Protein AF-A0A7S3BDM6-F1 (afdb_monomer)

InterPro domains:
  IPR027073 5'-3' exoribonuclease [PTHR12341] (16-221)
  IPR041412 Xrn1, helical domain [PF17846] (131-221)

Sequence (221 aa):
LLRRHRISEEREKNKRKRRDDEVAGKALERRHREMLQRVSETATVPKASRHVQAMQGHRGNSGASRDDEALLHLFNQIKAFSALPDSSPPQAMPTGLNGFQRAMCYQYCEELAVHNETRGSDPNRSIFLIKRDDANETAATKFKRSLSEILKQKNTFADQEDKIQLGAPGWKSRYYDVKFPGLDAEGRADVALKYAEGLCWVMSYYYDGCASWKWYFPYHY

Mean predicted aligned error: 20.12 Å

pLDDT: mean 75.86, std 13.76, range [45.53, 96.75]

Secondary structure (DSSP, 8-state):
-HHHHHHHHHHHHHHHHHHHHHHHHHHHHHHHHHHHHHHHHHHHS-HHHHHHHHHHHGGGTS---HHHHHHHHHHHHHHHHHTS-TTPPPEEPPTT--HHHHHHHHHHHHHTT-EEEEES-TTS-EEEEE--TTTTS-HHHHHHHHHHHHHHHHTT-TT---SS-TTSTTHHHHHHHHHSTT--HHHHHHHHHHHHHHHHHHHHHHHT--S-TT-------

Foldseek 3Di:
DVVVVVVVVVVVVVVVVVVVVVVVVVVVVVVVVVVVVVVVVVVPQQPLNVLLVVQVVVPPDDDRDPVSVLLNVLLVVLVVVLPDDLPDDKDKDDQPDDPVSVVSNVSSCVRSVWDWDWDDDPPRTIIITHRDPPSVVPVVVVCVVVVVVVVVVVVVVPDPPPQLPPPDPPSVVSCCCVQPPPQDPVNVVVLVVLVVVVVVQVVCCVPVNHPDPPDDRPGDD

Organism: NCBI:txid156174

Radius of gyration: 31.42 Å; Cα contacts (8 Å, |Δi|>4): 122; chains: 1; bounding box: 62×57×88 Å

Structure (mmCIF, N/CA/C/O backbone):
data_AF-A0A7S3BDM6-F1
#
_entry.id   AF-A0A7S3BDM6-F1
#
loop_
_atom_site.group_PDB
_atom_site.id
_atom_site.type_symbol
_atom_site.label_atom_id
_atom_site.label_alt_id
_atom_site.label_comp_id
_atom_site.label_asym_id
_atom_site.label_entity_id
_atom_site.label_seq_id
_atom_site.pdbx_PDB_ins_code
_atom_site.Cartn_x
_atom_site.Cartn_y
_atom_site.Cartn_z
_atom_site.occupancy
_atom_site.B_iso_or_equiv
_atom_site.auth_seq_id
_atom_site.auth_comp_id
_atom_site.auth_asym_id
_atom_site.auth_atom_id
_atom_site.pdbx_PDB_model_num
ATOM 1 N N . LEU A 1 1 ? -15.900 -36.454 43.593 1.00 60.12 1 LEU A N 1
ATOM 2 C CA . LEU A 1 1 ? -14.564 -36.715 42.997 1.00 60.12 1 LEU A CA 1
ATOM 3 C C . LEU A 1 1 ? -14.589 -36.664 41.463 1.00 60.12 1 LEU A C 1
ATOM 5 O O . LEU A 1 1 ? -13.864 -35.855 40.899 1.00 60.12 1 LEU A O 1
ATOM 9 N N . LEU A 1 2 ? -15.498 -37.385 40.794 1.00 63.47 2 LEU A N 1
ATOM 10 C CA . LEU A 1 2 ? -15.642 -37.415 39.321 1.00 63.47 2 LEU A CA 1
ATOM 11 C C . LEU A 1 2 ? -15.798 -36.036 38.639 1.00 63.47 2 LEU A C 1
ATOM 13 O O . LEU A 1 2 ? -15.194 -35.777 37.602 1.00 63.47 2 LE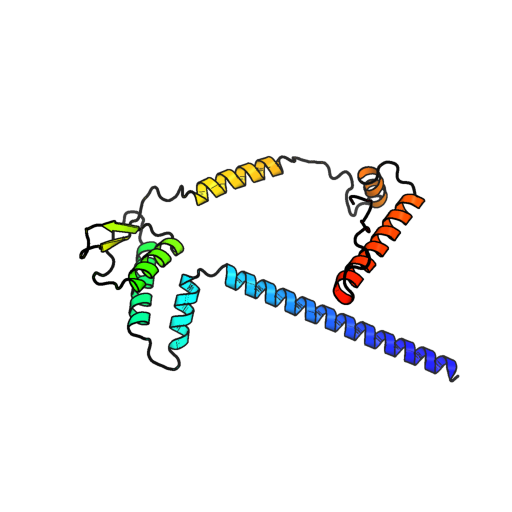U A O 1
ATOM 17 N N . ARG A 1 3 ? -16.551 -35.106 39.247 1.00 62.06 3 ARG A N 1
ATOM 18 C CA . ARG A 1 3 ? -16.787 -33.759 38.685 1.00 62.06 3 ARG A CA 1
ATOM 19 C C . ARG A 1 3 ? -15.528 -32.880 38.649 1.00 62.06 3 ARG A C 1
ATOM 21 O O . ARG A 1 3 ? -15.377 -32.079 37.739 1.00 62.06 3 ARG A O 1
ATOM 28 N N . ARG A 1 4 ? -14.612 -33.047 39.613 1.00 66.25 4 ARG A N 1
ATOM 29 C CA . ARG A 1 4 ? -13.331 -32.314 39.659 1.00 66.25 4 ARG A CA 1
ATOM 30 C C . ARG A 1 4 ? -12.329 -32.846 38.629 1.00 66.25 4 ARG A C 1
ATOM 32 O O . ARG A 1 4 ? -11.633 -32.044 38.021 1.00 66.25 4 ARG A O 1
ATOM 39 N N . HIS A 1 5 ? -12.313 -34.160 38.400 1.00 72.75 5 HIS A N 1
ATOM 40 C CA . HIS A 1 5 ? -11.459 -34.800 37.394 1.00 72.75 5 HIS A CA 1
ATOM 41 C C . HIS A 1 5 ? -11.840 -34.379 35.967 1.00 72.75 5 HIS A C 1
ATOM 43 O O . HIS A 1 5 ? -10.985 -34.001 35.174 1.00 72.75 5 HIS A 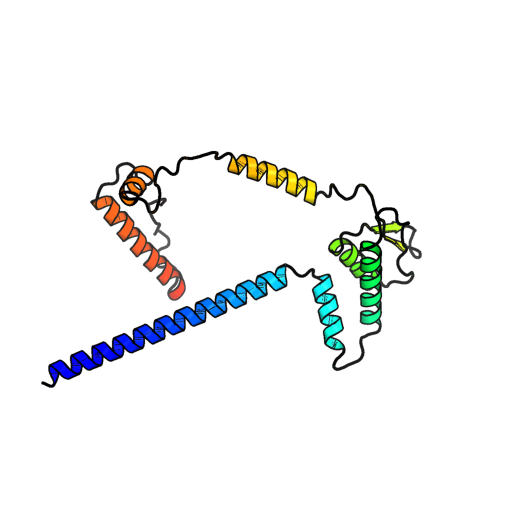O 1
ATOM 49 N N . ARG A 1 6 ? -13.145 -34.334 35.666 1.00 72.31 6 ARG A N 1
ATOM 50 C CA . ARG A 1 6 ? -13.644 -33.893 34.354 1.00 72.31 6 ARG A CA 1
ATOM 51 C C . ARG A 1 6 ? -13.238 -32.450 34.030 1.00 72.31 6 ARG A C 1
ATOM 53 O O . ARG A 1 6 ? -12.780 -32.177 32.929 1.00 72.31 6 ARG A O 1
ATOM 60 N N . ILE A 1 7 ? -13.317 -31.551 35.016 1.00 74.44 7 ILE A N 1
ATOM 61 C CA . ILE A 1 7 ? -12.910 -30.143 34.866 1.00 74.44 7 ILE A CA 1
ATOM 62 C C . ILE A 1 7 ? -11.389 -30.009 34.663 1.00 74.44 7 ILE A C 1
ATOM 64 O O . ILE A 1 7 ? -10.949 -29.133 33.915 1.00 74.44 7 ILE A O 1
ATOM 68 N N . SER A 1 8 ? -10.563 -30.847 35.307 1.00 73.75 8 SER A N 1
ATOM 69 C CA . SER A 1 8 ? -9.109 -30.796 35.096 1.00 73.75 8 SER A CA 1
ATOM 70 C C . SER A 1 8 ? -8.701 -31.325 33.722 1.00 73.75 8 SER A C 1
ATOM 72 O O . SER A 1 8 ? -7.825 -30.737 33.091 1.00 73.75 8 SER A O 1
ATOM 74 N N . GLU A 1 9 ? -9.358 -32.375 33.226 1.00 79.81 9 GLU A N 1
ATOM 75 C CA . GLU A 1 9 ? -9.116 -32.889 31.873 1.00 79.81 9 GLU A CA 1
ATOM 76 C C . GLU A 1 9 ? -9.504 -31.876 30.794 1.00 79.81 9 GLU A C 1
ATOM 78 O O . GLU A 1 9 ? -8.744 -31.656 29.853 1.00 79.81 9 GLU A O 1
ATOM 83 N N . GLU A 1 10 ? -10.638 -31.195 30.955 1.00 81.06 10 GLU A N 1
ATOM 84 C CA . GLU A 1 10 ? -11.094 -30.156 30.024 1.00 81.06 10 GLU A CA 1
ATOM 85 C C . GLU A 1 10 ? -10.125 -28.967 29.976 1.00 81.06 10 GLU A C 1
ATOM 87 O O . GLU A 1 10 ? -9.811 -28.450 28.901 1.00 81.06 10 GLU A O 1
ATOM 92 N N . ARG A 1 11 ? -9.567 -28.581 31.133 1.00 78.88 11 ARG A N 1
ATOM 93 C CA . ARG A 1 11 ? -8.527 -27.545 31.226 1.00 78.88 11 ARG A CA 1
ATOM 94 C C . ARG A 1 11 ? -7.241 -27.936 30.505 1.00 78.88 11 ARG A C 1
ATOM 96 O O . ARG A 1 11 ? -6.669 -27.093 29.814 1.00 78.88 11 ARG A O 1
ATOM 103 N N . GLU A 1 12 ? -6.787 -29.182 30.632 1.00 81.25 12 GLU A N 1
ATOM 104 C CA . GLU A 1 12 ? -5.586 -29.631 29.918 1.00 81.25 12 GLU A CA 1
ATOM 105 C C . GLU A 1 12 ? -5.817 -29.817 28.417 1.00 81.25 12 GLU A C 1
ATOM 107 O O . GLU A 1 12 ? -4.942 -29.488 27.612 1.00 81.25 12 GLU A O 1
ATOM 112 N N . LYS A 1 13 ? -7.020 -30.233 28.012 1.00 83.69 13 LYS A N 1
ATOM 113 C CA . LYS A 1 13 ? -7.410 -30.286 26.598 1.00 83.69 13 LYS A CA 1
ATOM 114 C C . LYS A 1 13 ? -7.406 -28.890 25.968 1.00 83.69 13 LYS A C 1
ATOM 116 O O . LYS A 1 13 ? -6.837 -28.708 24.893 1.00 83.69 13 LYS A O 1
ATOM 121 N N . ASN A 1 14 ? -7.938 -27.887 26.673 1.00 81.31 14 ASN A N 1
ATOM 122 C CA . ASN A 1 14 ? -7.915 -26.493 26.217 1.00 81.31 14 ASN A CA 1
ATOM 123 C C . ASN A 1 14 ? -6.499 -25.904 26.169 1.00 81.31 14 ASN A C 1
ATOM 125 O O . ASN A 1 14 ? -6.179 -25.150 25.253 1.00 81.31 14 ASN A O 1
ATOM 129 N N . LYS A 1 15 ? -5.627 -26.253 27.123 1.00 83.81 15 LYS A N 1
ATOM 130 C CA . LYS A 1 15 ? -4.215 -25.842 27.081 1.00 83.81 15 LYS A CA 1
ATOM 131 C C . LYS A 1 15 ? -3.463 -26.456 25.903 1.00 83.81 15 LYS A C 1
ATOM 133 O O . LYS A 1 15 ? -2.664 -25.757 25.293 1.00 83.81 15 LYS A O 1
ATOM 138 N N . ARG A 1 16 ? -3.696 -27.737 25.587 1.00 79.69 16 ARG A N 1
ATOM 139 C CA . ARG A 1 16 ? -3.101 -28.395 24.409 1.00 79.69 16 ARG A CA 1
ATOM 140 C C . ARG A 1 16 ? -3.549 -27.715 23.123 1.00 79.69 16 ARG A C 1
ATOM 142 O O . ARG A 1 16 ? -2.698 -27.249 22.381 1.00 79.69 16 ARG A O 1
ATOM 149 N N . LYS A 1 17 ? -4.860 -27.523 22.961 1.00 82.69 17 LYS A N 1
ATOM 150 C CA . LYS A 1 17 ? -5.433 -26.842 21.796 1.00 82.69 17 LYS A CA 1
ATOM 151 C C . LYS A 1 17 ? -4.837 -25.446 21.583 1.00 82.69 17 LYS A C 1
ATOM 153 O O . LYS A 1 17 ? -4.393 -25.137 20.490 1.00 82.69 17 LYS A O 1
ATOM 158 N N . ARG A 1 18 ? -4.717 -24.646 22.649 1.00 72.31 18 ARG A N 1
ATOM 159 C CA . ARG A 1 18 ? -4.086 -23.316 22.577 1.00 72.31 18 ARG A CA 1
ATOM 160 C C . ARG A 1 18 ? -2.630 -23.351 22.114 1.00 72.31 18 ARG A C 1
ATOM 162 O O . ARG A 1 18 ? -2.222 -22.467 21.372 1.00 72.31 18 ARG A O 1
ATOM 169 N N . ARG A 1 19 ? -1.852 -24.344 22.553 1.00 73.94 19 ARG A N 1
ATOM 170 C CA . ARG A 1 19 ? -0.458 -24.505 22.113 1.00 73.94 19 ARG A CA 1
ATOM 171 C C . ARG A 1 19 ? -0.381 -24.918 20.648 1.00 73.94 19 ARG A C 1
ATOM 173 O O . ARG A 1 19 ? 0.459 -24.393 19.929 1.00 73.94 19 ARG A O 1
ATOM 180 N N . ASP A 1 20 ? -1.260 -25.813 20.214 1.00 75.81 20 ASP A N 1
ATOM 181 C CA . ASP A 1 20 ? -1.302 -26.274 18.826 1.00 75.81 20 ASP A CA 1
ATOM 182 C C . ASP A 1 20 ? -1.727 -25.135 17.880 1.00 75.81 20 ASP A C 1
ATOM 184 O O . ASP A 1 20 ? -1.092 -24.932 16.845 1.00 75.81 20 ASP A O 1
ATOM 188 N N . ASP A 1 21 ? -2.711 -24.322 18.283 1.00 69.94 21 ASP A N 1
ATOM 189 C CA . ASP A 1 21 ? -3.149 -23.126 17.552 1.00 69.94 21 ASP A CA 1
ATOM 190 C C . ASP A 1 21 ? -2.025 -22.069 17.466 1.00 69.94 21 ASP A C 1
ATOM 192 O O . ASP A 1 21 ? -1.802 -21.468 16.414 1.00 69.94 21 ASP A O 1
ATOM 196 N N . GLU A 1 22 ? -1.254 -21.874 18.543 1.00 75.44 22 GLU A N 1
ATOM 197 C CA . GLU A 1 22 ? -0.106 -20.954 18.566 1.00 75.44 22 GLU A CA 1
ATOM 198 C C . GLU A 1 22 ? 1.049 -21.443 17.673 1.00 75.44 22 GLU A C 1
ATOM 200 O O . GLU A 1 22 ? 1.676 -20.655 16.958 1.00 75.44 22 GLU A O 1
ATOM 205 N N . VAL A 1 23 ? 1.328 -22.750 17.674 1.00 74.50 23 VAL A N 1
ATOM 206 C CA . VAL A 1 23 ? 2.345 -23.367 16.809 1.00 74.50 23 VAL A CA 1
ATOM 207 C C . VAL A 1 23 ? 1.929 -23.287 15.339 1.00 74.50 23 VAL A C 1
ATOM 209 O O . VAL A 1 23 ? 2.761 -22.959 14.489 1.00 74.50 23 VAL A O 1
ATOM 212 N N . ALA A 1 24 ? 0.651 -23.521 15.031 1.00 71.50 24 ALA A N 1
ATOM 213 C CA . ALA A 1 24 ? 0.106 -23.374 13.685 1.00 71.50 24 ALA A CA 1
ATOM 214 C C . ALA A 1 24 ? 0.182 -21.918 13.194 1.00 71.50 24 ALA A C 1
ATOM 216 O O . ALA A 1 24 ? 0.602 -21.681 12.058 1.00 71.50 24 ALA A O 1
ATOM 217 N N . GLY A 1 25 ? -0.124 -20.947 14.064 1.00 71.25 25 GLY A N 1
ATOM 218 C CA . GLY A 1 25 ? 0.030 -19.518 13.776 1.00 71.25 25 GLY A CA 1
ATOM 219 C C . GLY A 1 25 ? 1.474 -19.145 13.429 1.00 71.25 25 GLY A C 1
ATOM 220 O O . GLY A 1 25 ? 1.735 -18.593 12.361 1.00 71.25 25 GLY A O 1
ATOM 221 N N . LYS A 1 26 ? 2.440 -19.557 14.260 1.00 75.69 26 LYS A N 1
ATOM 222 C CA . LYS A 1 26 ? 3.874 -19.313 14.006 1.00 75.69 26 LYS A CA 1
ATOM 223 C C . LYS A 1 26 ? 4.373 -19.990 12.725 1.00 75.69 26 LYS A C 1
ATOM 225 O O . LYS A 1 26 ? 5.209 -19.435 12.010 1.00 75.69 26 LYS A O 1
ATOM 230 N N . ALA A 1 27 ? 3.870 -21.183 12.406 1.00 69.62 27 ALA A N 1
ATOM 231 C CA . ALA A 1 27 ? 4.222 -21.885 11.174 1.00 69.62 27 ALA A CA 1
ATOM 232 C C . ALA A 1 27 ? 3.685 -21.170 9.921 1.00 69.62 27 ALA A C 1
ATOM 234 O O . ALA A 1 27 ? 4.380 -21.116 8.903 1.00 69.62 27 ALA A O 1
ATOM 235 N N . LEU A 1 28 ? 2.478 -20.604 9.995 1.00 62.84 28 LEU A N 1
ATOM 236 C CA . LEU A 1 28 ? 1.873 -19.830 8.913 1.00 62.84 28 LEU A CA 1
ATOM 237 C C . LEU A 1 28 ? 2.617 -18.508 8.679 1.00 62.84 28 LEU A C 1
ATOM 239 O O . LEU A 1 28 ? 2.942 -18.182 7.537 1.00 62.84 28 LEU A O 1
ATOM 243 N N . GLU A 1 29 ? 2.971 -17.799 9.751 1.00 62.75 29 GLU A N 1
ATOM 244 C CA . GLU A 1 29 ? 3.769 -16.569 9.680 1.00 62.75 29 GLU A CA 1
ATOM 245 C C . GLU A 1 29 ? 5.148 -16.809 9.059 1.00 62.75 29 GLU A C 1
ATOM 247 O O . GLU A 1 29 ? 5.607 -16.023 8.225 1.00 62.75 29 GLU A O 1
ATOM 252 N N . ARG A 1 30 ? 5.798 -17.928 9.406 1.00 74.69 30 ARG A N 1
ATOM 253 C CA . ARG A 1 30 ? 7.078 -18.315 8.800 1.00 74.69 30 ARG A CA 1
ATOM 254 C C . ARG A 1 30 ? 6.940 -18.538 7.292 1.00 74.69 30 ARG A C 1
ATOM 256 O O . ARG A 1 30 ? 7.738 -18.004 6.528 1.00 74.69 30 ARG A O 1
ATOM 263 N N . ARG A 1 31 ? 5.898 -19.253 6.854 1.00 62.94 31 ARG A N 1
ATOM 264 C CA . ARG A 1 31 ? 5.626 -19.485 5.422 1.00 62.94 31 ARG A CA 1
ATOM 265 C C . ARG A 1 31 ? 5.327 -18.191 4.668 1.00 62.94 31 ARG A C 1
ATOM 267 O O . ARG A 1 31 ? 5.785 -18.025 3.541 1.00 62.94 31 ARG A O 1
ATOM 274 N N . HIS A 1 32 ? 4.583 -17.269 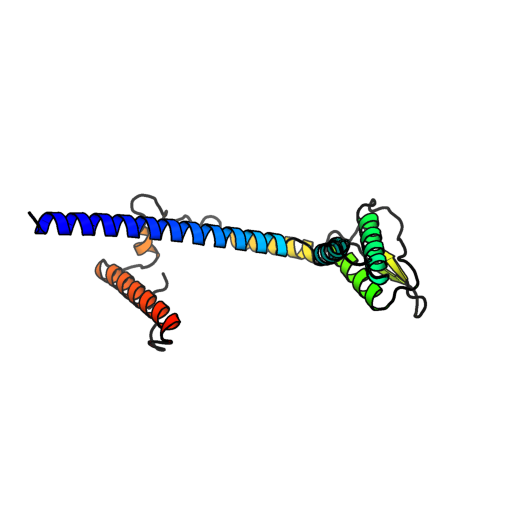5.278 1.00 52.91 32 HIS A N 1
ATOM 275 C CA . HIS A 1 32 ? 4.292 -15.968 4.676 1.00 52.91 32 HIS A CA 1
ATOM 276 C C . HIS A 1 32 ? 5.566 -15.124 4.512 1.00 52.91 32 HIS A C 1
ATOM 278 O O . HIS A 1 32 ? 5.793 -14.549 3.449 1.00 52.91 32 HIS A O 1
ATOM 284 N N . ARG A 1 33 ? 6.453 -15.130 5.516 1.00 60.25 33 ARG A N 1
ATOM 285 C CA . ARG A 1 33 ? 7.761 -14.460 5.451 1.00 60.25 33 ARG A CA 1
ATOM 286 C C . ARG A 1 33 ? 8.651 -15.032 4.346 1.00 60.25 33 ARG A C 1
ATOM 288 O O . ARG A 1 33 ? 9.205 -14.274 3.558 1.00 60.25 33 ARG A O 1
ATOM 295 N N . GLU A 1 34 ? 8.748 -16.356 4.262 1.00 66.19 34 GLU A N 1
ATOM 296 C CA . GLU A 1 34 ? 9.516 -17.047 3.218 1.00 66.19 34 GLU A CA 1
ATOM 297 C C . GLU A 1 34 ? 8.959 -16.762 1.812 1.00 66.19 34 GLU A C 1
ATOM 299 O O . GLU A 1 34 ? 9.722 -16.586 0.863 1.00 66.19 34 GLU A O 1
ATOM 304 N N . MET A 1 35 ? 7.633 -16.668 1.663 1.00 63.38 35 MET A N 1
ATOM 305 C CA . MET A 1 35 ? 6.994 -16.294 0.399 1.00 63.38 35 MET A CA 1
ATOM 306 C C . MET A 1 35 ? 7.341 -14.856 -0.006 1.00 63.38 35 MET A C 1
ATOM 308 O O . MET A 1 35 ? 7.761 -14.639 -1.140 1.00 63.38 35 MET A O 1
ATOM 312 N N . LEU A 1 36 ? 7.216 -13.888 0.907 1.00 54.22 36 LEU A N 1
ATOM 313 C CA . LEU A 1 36 ? 7.553 -12.486 0.635 1.00 54.22 36 LEU A CA 1
ATOM 314 C C . LEU A 1 36 ? 9.032 -12.308 0.279 1.00 54.22 36 LEU A C 1
ATOM 316 O O . LEU A 1 36 ? 9.358 -11.521 -0.606 1.00 54.22 36 LEU A O 1
ATOM 320 N N . GLN A 1 37 ? 9.910 -13.076 0.923 1.00 54.47 37 GLN A N 1
ATOM 321 C CA . GLN A 1 37 ? 11.336 -13.082 0.625 1.00 54.47 37 GLN A CA 1
ATOM 322 C C . GLN A 1 37 ? 11.630 -13.658 -0.769 1.00 54.47 37 GLN A C 1
ATOM 324 O O . GLN A 1 37 ? 12.374 -13.060 -1.536 1.00 54.47 37 GLN A O 1
ATOM 329 N N . ARG A 1 38 ? 10.962 -14.745 -1.172 1.00 53.94 38 ARG A N 1
ATOM 330 C CA . ARG A 1 38 ? 11.067 -15.266 -2.547 1.00 53.94 38 ARG A CA 1
ATOM 331 C C . ARG A 1 38 ? 10.518 -14.288 -3.582 1.00 53.94 38 ARG A C 1
ATOM 333 O O . ARG A 1 38 ? 11.096 -14.135 -4.653 1.00 53.94 38 ARG A O 1
ATOM 340 N N . VAL A 1 39 ? 9.413 -13.607 -3.280 1.00 50.28 39 VAL A N 1
ATOM 341 C CA . VAL A 1 39 ? 8.835 -12.592 -4.171 1.00 50.28 39 VAL A CA 1
ATOM 342 C C . VAL A 1 39 ? 9.793 -11.408 -4.332 1.00 50.28 39 VAL A C 1
ATOM 344 O O . VAL A 1 39 ? 10.036 -10.996 -5.466 1.00 50.28 39 VAL A O 1
ATOM 347 N N . SER A 1 40 ? 10.408 -10.910 -3.254 1.00 47.59 40 SER A N 1
ATOM 348 C CA . SER A 1 40 ? 11.389 -9.817 -3.326 1.00 47.59 40 SER A CA 1
ATOM 349 C C . SER A 1 40 ? 12.682 -10.227 -4.043 1.00 47.59 40 SER A C 1
ATOM 351 O O . SER A 1 40 ? 13.202 -9.465 -4.859 1.00 47.59 40 SER A O 1
ATOM 353 N N . GLU A 1 41 ? 13.152 -11.458 -3.844 1.00 48.44 41 GLU A N 1
ATOM 354 C CA . GLU A 1 41 ? 14.266 -12.043 -4.597 1.00 48.44 41 GLU A CA 1
ATOM 355 C C . GLU A 1 41 ? 13.922 -12.154 -6.094 1.00 48.44 41 GLU A C 1
ATOM 357 O O . GLU A 1 41 ? 14.728 -11.800 -6.947 1.00 48.44 41 GLU A O 1
ATOM 362 N N . THR A 1 42 ? 12.694 -12.541 -6.458 1.00 45.81 42 THR A N 1
ATOM 363 C CA . THR A 1 42 ? 12.283 -12.620 -7.876 1.00 45.81 42 THR A CA 1
ATOM 364 C C . THR A 1 42 ? 11.989 -11.271 -8.534 1.00 45.81 42 THR A C 1
ATOM 366 O O . THR A 1 42 ? 12.056 -11.181 -9.762 1.00 45.81 42 THR A O 1
ATOM 369 N N . ALA A 1 43 ? 11.659 -10.244 -7.746 1.00 45.53 43 ALA A N 1
ATOM 370 C CA . ALA A 1 43 ? 11.385 -8.886 -8.216 1.00 45.53 43 ALA A CA 1
ATOM 371 C C . ALA A 1 43 ? 12.662 -8.049 -8.400 1.00 45.53 43 ALA A C 1
ATOM 373 O O . ALA A 1 43 ? 12.655 -7.079 -9.153 1.00 45.53 43 ALA A O 1
ATOM 374 N N . THR A 1 44 ? 13.754 -8.424 -7.727 1.00 48.59 44 THR A N 1
ATOM 375 C CA . THR A 1 44 ? 15.053 -7.734 -7.811 1.00 48.59 44 THR A CA 1
ATOM 376 C C . THR A 1 44 ? 15.966 -8.282 -8.908 1.00 48.59 44 THR A C 1
ATOM 378 O O . THR A 1 44 ? 16.875 -7.575 -9.339 1.00 48.59 44 THR A O 1
ATOM 381 N N . VAL A 1 45 ? 15.734 -9.505 -9.399 1.00 52.56 45 VAL A N 1
ATOM 382 C CA . VAL A 1 45 ? 16.537 -10.100 -10.480 1.00 52.56 45 VAL A CA 1
ATOM 383 C C . VAL A 1 45 ? 16.037 -9.599 -11.847 1.00 52.56 45 VAL A C 1
ATOM 385 O O . VAL A 1 45 ? 14.883 -9.867 -12.197 1.00 52.56 45 VAL A O 1
ATOM 388 N N . PRO A 1 46 ? 16.885 -8.924 -12.654 1.00 59.88 46 PRO A N 1
ATOM 389 C CA . PRO A 1 46 ? 16.525 -8.481 -14.003 1.00 59.88 46 PRO A CA 1
ATOM 390 C C . PRO A 1 46 ? 16.023 -9.639 -14.878 1.00 59.88 46 PRO A C 1
ATOM 392 O O . PRO A 1 46 ? 16.466 -10.786 -14.728 1.00 59.88 46 PRO A O 1
ATOM 395 N N . LYS A 1 47 ? 15.095 -9.368 -15.803 1.00 64.06 47 LYS A N 1
ATOM 396 C CA . LYS A 1 47 ? 14.477 -10.409 -16.644 1.00 64.06 47 LYS A CA 1
ATOM 397 C C . LYS A 1 47 ? 15.524 -11.130 -17.506 1.00 64.06 47 LYS A C 1
ATOM 399 O O . LYS A 1 47 ? 15.436 -12.348 -17.655 1.00 64.06 47 LYS A O 1
ATOM 404 N N . ALA A 1 48 ? 16.558 -10.429 -17.964 1.00 61.94 48 ALA A N 1
ATOM 405 C CA . ALA A 1 48 ? 17.740 -10.971 -18.625 1.00 61.94 48 ALA A CA 1
ATOM 406 C C . ALA A 1 48 ? 18.509 -11.944 -17.728 1.00 61.94 48 ALA A C 1
ATOM 408 O O . ALA A 1 48 ? 18.846 -13.034 -18.176 1.00 61.94 48 ALA A O 1
ATOM 409 N N . SER A 1 49 ? 18.721 -11.623 -16.446 1.00 62.72 49 SER A N 1
ATOM 410 C CA . SER A 1 49 ? 19.369 -12.543 -15.497 1.00 62.72 49 SER A CA 1
ATOM 411 C C . SER A 1 49 ? 18.553 -13.820 -15.284 1.00 62.72 49 SER A C 1
ATOM 413 O O . SER A 1 49 ? 19.135 -14.898 -15.202 1.00 62.72 49 SER A O 1
ATOM 415 N N . ARG A 1 50 ? 17.215 -13.741 -15.261 1.00 65.88 50 ARG A N 1
ATOM 416 C CA . ARG A 1 50 ? 16.344 -14.932 -15.185 1.00 65.88 50 ARG A CA 1
ATOM 417 C C . ARG A 1 50 ? 16.389 -15.762 -16.466 1.00 65.88 50 ARG A C 1
ATOM 419 O O . ARG A 1 50 ? 16.462 -16.985 -16.394 1.00 65.88 50 ARG A O 1
ATOM 426 N N . HIS A 1 51 ? 16.367 -15.106 -17.623 1.00 67.69 51 HIS A N 1
ATOM 427 C CA . HIS A 1 51 ? 16.485 -15.762 -18.924 1.00 67.69 51 HIS A CA 1
ATOM 428 C C . HIS A 1 51 ? 17.850 -16.467 -19.076 1.00 67.69 51 HIS A C 1
ATOM 430 O O . HIS A 1 51 ? 17.904 -17.626 -19.479 1.00 67.69 51 HIS A O 1
ATOM 436 N N . VAL A 1 52 ? 18.942 -15.835 -18.632 1.00 66.31 52 VAL A N 1
ATOM 437 C CA . VAL A 1 52 ? 20.291 -16.429 -18.590 1.00 66.31 52 VAL A CA 1
ATOM 438 C C . VAL A 1 52 ? 20.376 -17.597 -17.600 1.00 66.31 52 VAL A C 1
ATOM 440 O O . VAL A 1 52 ? 20.943 -18.637 -17.934 1.00 66.31 52 VAL A O 1
ATOM 443 N N . GLN A 1 53 ? 19.794 -17.473 -16.403 1.00 68.88 53 GLN A N 1
ATOM 444 C CA . GLN A 1 53 ? 19.741 -18.565 -15.419 1.00 68.88 53 GLN A CA 1
ATOM 445 C C . GLN A 1 53 ? 18.946 -19.772 -15.938 1.00 68.88 53 GLN A C 1
ATOM 447 O O . GLN A 1 53 ? 19.361 -20.911 -15.731 1.00 68.88 53 GLN A O 1
ATOM 452 N N . ALA A 1 54 ? 17.844 -19.540 -16.657 1.00 67.44 54 ALA A N 1
ATOM 453 C CA . ALA A 1 54 ? 17.063 -20.599 -17.292 1.00 67.44 54 ALA A CA 1
ATOM 454 C C . ALA A 1 54 ? 17.863 -21.340 -18.384 1.00 67.44 54 ALA A C 1
ATOM 456 O O . ALA A 1 54 ? 17.814 -22.569 -18.435 1.00 67.44 54 ALA A O 1
ATOM 457 N N . MET A 1 55 ? 18.661 -20.619 -19.187 1.00 63.41 55 MET A N 1
ATOM 458 C CA . MET A 1 55 ? 19.571 -21.221 -20.176 1.00 63.41 55 MET A CA 1
ATOM 459 C C . MET A 1 55 ? 20.698 -22.034 -19.516 1.00 63.41 55 MET A C 1
ATOM 461 O O . MET A 1 55 ? 21.044 -23.118 -19.981 1.00 63.41 55 MET A O 1
ATOM 465 N N . GLN A 1 56 ? 21.254 -21.558 -18.396 1.00 61.09 56 GLN A N 1
ATOM 466 C CA . GLN A 1 56 ? 22.299 -22.282 -17.657 1.00 61.09 56 GLN A CA 1
ATOM 467 C C . GLN A 1 56 ? 21.767 -23.536 -16.946 1.00 61.09 56 GLN A C 1
ATOM 469 O O . GLN A 1 56 ? 22.487 -24.528 -16.853 1.00 61.09 56 GLN A O 1
ATOM 474 N N . GLY A 1 57 ? 20.507 -23.532 -16.498 1.00 56.41 57 GLY A N 1
ATOM 475 C CA . GLY A 1 57 ? 19.854 -24.689 -15.873 1.00 56.41 57 GLY A CA 1
ATOM 476 C C . GLY A 1 57 ? 19.582 -25.864 -16.825 1.00 56.41 57 GLY A C 1
ATOM 477 O O . GLY A 1 57 ? 19.458 -26.997 -16.368 1.00 56.41 57 GLY A O 1
ATOM 478 N N . HIS A 1 58 ? 19.542 -25.630 -18.143 1.00 52.16 58 HIS A N 1
ATOM 479 C CA . HIS A 1 58 ? 19.338 -26.673 -19.162 1.00 52.16 58 HIS A CA 1
ATOM 480 C C . HIS A 1 58 ? 20.599 -27.488 -19.503 1.00 52.16 58 HIS A C 1
ATOM 482 O O . HIS A 1 58 ? 20.499 -28.535 -20.144 1.00 52.16 58 HIS A O 1
ATOM 488 N N . ARG A 1 59 ? 21.787 -27.086 -19.018 1.00 48.75 59 ARG A N 1
ATOM 489 C CA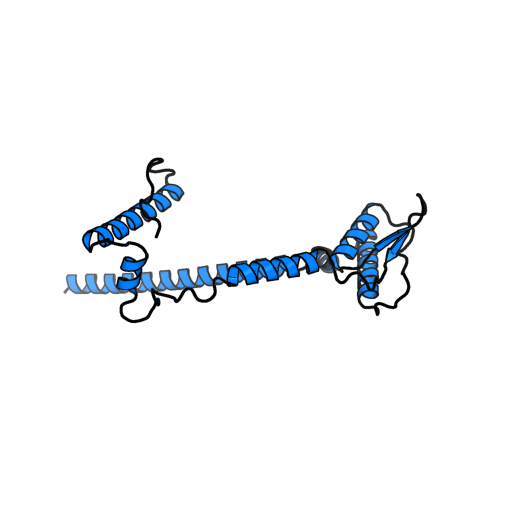 . ARG A 1 59 ? 23.060 -27.803 -19.253 1.00 48.75 59 ARG A CA 1
ATOM 490 C C . ARG A 1 59 ? 23.104 -29.231 -18.688 1.00 48.75 59 ARG A C 1
ATOM 492 O O . ARG A 1 59 ? 24.051 -29.952 -18.979 1.00 48.75 59 ARG A O 1
ATOM 499 N N . GLY A 1 60 ? 22.114 -29.631 -17.887 1.00 48.53 60 GLY A N 1
ATOM 500 C CA . GLY A 1 60 ? 22.063 -30.939 -17.239 1.00 48.53 60 GLY A CA 1
ATOM 501 C C . GLY A 1 60 ? 21.406 -32.075 -18.030 1.00 48.53 60 GLY A C 1
ATOM 502 O O . GLY A 1 60 ? 21.577 -33.212 -17.606 1.00 48.53 60 GLY A O 1
ATOM 503 N N . ASN A 1 61 ? 20.660 -31.835 -19.125 1.00 49.75 61 ASN A N 1
ATOM 504 C CA . ASN A 1 61 ? 19.940 -32.953 -19.772 1.00 49.75 61 ASN A CA 1
ATOM 505 C C . ASN A 1 61 ? 19.721 -32.910 -21.298 1.00 49.75 61 ASN A C 1
ATOM 507 O O . ASN A 1 61 ? 19.191 -33.866 -21.853 1.00 49.75 61 ASN A O 1
ATOM 511 N N . SER A 1 62 ? 20.144 -31.877 -22.018 1.00 46.91 62 SER A N 1
ATOM 512 C CA . SER A 1 62 ? 20.142 -31.889 -23.492 1.00 46.91 62 SER A CA 1
ATOM 513 C C . SER A 1 62 ? 20.880 -30.651 -23.981 1.00 46.91 62 SER A C 1
ATOM 515 O O . SER A 1 62 ? 20.629 -29.568 -23.460 1.00 46.91 62 SER A O 1
ATOM 517 N N . GLY A 1 63 ? 21.820 -30.814 -24.918 1.00 48.03 63 GLY A N 1
ATOM 518 C CA . GLY A 1 63 ? 22.700 -29.744 -25.401 1.00 48.03 63 GLY A CA 1
ATOM 519 C C . GLY A 1 63 ? 21.958 -28.438 -25.694 1.00 48.03 63 GLY A C 1
ATOM 520 O O . GLY A 1 63 ? 20.867 -28.461 -26.260 1.00 48.03 63 GLY A O 1
ATOM 521 N N . ALA A 1 64 ? 22.548 -27.315 -25.274 1.00 53.75 64 ALA A N 1
ATOM 522 C CA . ALA A 1 64 ? 22.003 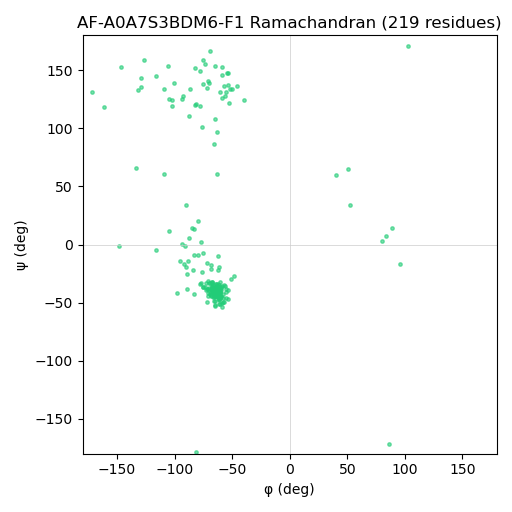-25.982 -25.513 1.00 53.75 64 ALA A CA 1
ATOM 523 C C . ALA A 1 64 ? 21.696 -25.803 -27.008 1.00 53.75 64 ALA A C 1
ATOM 525 O O . ALA A 1 64 ? 22.518 -26.165 -27.855 1.00 53.75 64 ALA A O 1
ATOM 526 N N . SER A 1 65 ? 20.516 -25.272 -27.337 1.00 65.81 65 SER A N 1
ATOM 527 C CA . SER A 1 65 ? 20.182 -24.957 -28.726 1.00 65.81 65 SER A CA 1
ATOM 528 C C . SER A 1 65 ? 21.211 -23.958 -29.273 1.00 65.81 65 SER A C 1
ATOM 530 O O . SER A 1 65 ? 21.674 -23.090 -28.532 1.00 65.81 65 SER A O 1
ATOM 532 N N . ARG A 1 66 ? 21.569 -24.030 -30.567 1.00 63.72 66 ARG A N 1
ATOM 533 C CA . ARG A 1 66 ? 22.483 -23.050 -31.209 1.00 63.72 66 ARG A CA 1
ATOM 534 C C . ARG A 1 66 ? 22.046 -21.600 -30.964 1.00 63.72 66 ARG A C 1
ATOM 536 O O . ARG A 1 66 ? 22.886 -20.706 -30.903 1.00 63.72 66 ARG A O 1
ATOM 543 N N . ASP A 1 67 ? 20.743 -21.379 -30.808 1.00 67.94 67 ASP A N 1
ATOM 544 C CA . ASP A 1 67 ? 20.174 -20.070 -30.497 1.00 67.94 67 ASP A CA 1
ATOM 545 C C . ASP A 1 67 ? 20.429 -19.634 -29.043 1.00 67.94 67 ASP A C 1
ATOM 547 O O . ASP A 1 67 ? 20.723 -18.460 -28.812 1.00 67.94 67 ASP A O 1
ATOM 551 N N . ASP A 1 68 ? 20.409 -20.558 -28.077 1.00 72.56 68 ASP A N 1
ATOM 552 C CA . ASP A 1 68 ? 20.695 -20.270 -26.662 1.00 72.56 68 ASP A CA 1
ATOM 553 C C . ASP A 1 68 ? 22.162 -19.860 -26.476 1.00 72.56 68 ASP A C 1
ATOM 555 O O . ASP A 1 68 ? 22.481 -18.919 -25.746 1.00 72.56 68 ASP A O 1
ATOM 559 N N . GLU A 1 69 ? 23.073 -20.531 -27.188 1.00 80.06 69 GLU A N 1
ATOM 560 C CA . GLU A 1 69 ? 24.497 -20.192 -27.191 1.00 80.06 69 GLU A CA 1
ATOM 561 C C . GLU A 1 69 ? 24.746 -18.796 -27.785 1.00 80.06 69 GLU A C 1
ATOM 563 O O . GLU A 1 69 ? 25.493 -17.995 -27.214 1.00 80.06 69 GLU A O 1
ATOM 568 N N . ALA A 1 70 ? 24.052 -18.457 -28.876 1.00 81.50 70 ALA A N 1
ATOM 569 C CA . ALA A 1 70 ? 24.135 -17.138 -29.496 1.00 81.50 70 ALA A CA 1
ATOM 570 C C . ALA A 1 70 ? 23.607 -16.018 -28.576 1.00 81.50 70 ALA A C 1
ATOM 572 O O . ALA A 1 70 ? 24.219 -14.950 -28.487 1.00 81.50 70 ALA A O 1
ATOM 573 N N . LEU A 1 71 ? 22.505 -16.250 -27.853 1.00 83.62 71 LEU A N 1
ATOM 574 C CA . LEU A 1 71 ? 21.942 -15.287 -26.897 1.00 83.62 71 LEU A CA 1
ATOM 575 C C . LEU A 1 71 ? 22.832 -15.087 -25.668 1.00 83.62 71 LEU A C 1
ATOM 577 O O . LEU A 1 71 ? 22.980 -13.959 -25.192 1.00 83.62 71 LEU A O 1
ATOM 581 N N . LEU A 1 72 ? 23.448 -16.160 -25.166 1.00 82.44 72 LEU A N 1
ATOM 582 C CA . LEU A 1 72 ? 24.427 -16.085 -24.082 1.00 82.44 72 LEU A CA 1
ATOM 583 C C . LEU A 1 72 ? 25.669 -15.298 -24.504 1.00 82.44 72 LEU A C 1
ATOM 585 O O . LEU A 1 72 ? 26.148 -14.455 -23.742 1.00 82.44 72 LEU A O 1
ATOM 589 N N . HIS A 1 73 ? 26.171 -15.534 -25.718 1.00 84.38 73 HIS A N 1
ATOM 590 C CA . HIS A 1 73 ? 27.290 -14.778 -26.273 1.00 84.38 73 HIS A CA 1
ATOM 591 C C . HIS A 1 73 ? 26.956 -13.281 -26.371 1.00 84.38 73 HIS A C 1
ATOM 593 O O . HIS A 1 73 ? 27.732 -12.439 -25.920 1.00 84.38 73 HIS A O 1
ATOM 599 N N . LEU A 1 74 ? 25.760 -12.950 -26.871 1.00 86.19 74 LEU A N 1
ATOM 600 C CA . LEU A 1 74 ? 25.251 -11.581 -26.969 1.00 86.19 74 LEU A CA 1
ATOM 601 C C . LEU A 1 74 ? 25.199 -10.879 -25.603 1.00 86.19 74 LEU A C 1
ATOM 603 O O . LEU A 1 74 ? 25.707 -9.768 -25.452 1.00 86.19 74 LEU A O 1
ATOM 607 N N . PHE A 1 75 ? 24.621 -11.543 -24.599 1.00 84.88 75 PHE A N 1
ATOM 608 C CA . PHE A 1 75 ? 24.526 -11.018 -23.237 1.00 84.88 75 PHE A CA 1
ATOM 609 C C . PHE A 1 75 ? 25.908 -10.772 -22.625 1.00 84.88 75 PHE A C 1
ATOM 611 O O . PHE A 1 75 ? 26.165 -9.698 -22.082 1.00 84.88 75 PHE A O 1
ATOM 618 N N . ASN A 1 76 ? 26.815 -11.746 -22.738 1.00 85.19 76 ASN A N 1
ATOM 619 C CA . ASN A 1 76 ? 28.167 -11.629 -22.198 1.00 85.19 76 ASN A CA 1
ATOM 620 C C . ASN A 1 76 ? 28.956 -10.501 -22.871 1.00 85.19 76 ASN A C 1
ATOM 622 O O . ASN A 1 76 ? 29.698 -9.802 -22.186 1.00 85.19 76 ASN A O 1
ATOM 626 N N . GLN A 1 77 ? 28.762 -10.278 -24.173 1.00 86.44 77 GLN A N 1
ATOM 627 C CA . GLN A 1 77 ? 29.392 -9.180 -24.904 1.00 86.44 77 GLN A CA 1
ATOM 628 C C . GLN A 1 77 ? 28.901 -7.807 -24.413 1.00 86.44 77 GLN A C 1
ATOM 630 O O . GLN A 1 77 ? 29.719 -6.929 -24.139 1.00 86.44 77 GLN A O 1
ATOM 635 N N . ILE A 1 78 ? 27.588 -7.631 -24.224 1.00 84.06 78 ILE A N 1
ATOM 636 C CA . ILE A 1 78 ? 27.013 -6.381 -23.690 1.00 84.06 78 ILE A CA 1
ATOM 637 C C . ILE A 1 78 ? 27.456 -6.165 -22.236 1.00 84.06 78 ILE A C 1
ATOM 639 O O . ILE A 1 78 ? 27.831 -5.057 -21.853 1.00 84.06 78 ILE A O 1
ATOM 643 N N . LYS A 1 79 ? 27.483 -7.232 -21.430 1.00 82.69 79 LYS A N 1
ATOM 644 C CA . LYS A 1 79 ? 27.961 -7.190 -20.044 1.00 82.69 79 LYS A CA 1
ATOM 645 C C . LYS A 1 79 ? 29.442 -6.817 -19.961 1.00 82.69 79 LYS A C 1
ATOM 647 O O . LYS A 1 79 ? 29.800 -5.968 -19.148 1.00 82.69 79 LYS A O 1
ATOM 652 N N . ALA A 1 80 ? 30.290 -7.401 -20.803 1.00 83.06 80 ALA A N 1
ATOM 653 C CA . ALA A 1 80 ? 31.704 -7.046 -20.880 1.00 83.06 80 ALA A CA 1
ATOM 654 C C . ALA A 1 80 ? 31.882 -5.567 -21.252 1.00 83.06 80 ALA A C 1
ATOM 656 O O . ALA A 1 80 ? 32.629 -4.865 -20.578 1.00 83.06 80 ALA A O 1
ATOM 657 N N . PHE A 1 81 ? 31.129 -5.072 -22.240 1.00 83.38 81 PHE A N 1
ATOM 658 C CA . PHE A 1 81 ? 31.159 -3.662 -22.629 1.00 83.38 81 PHE A CA 1
ATOM 659 C C . PHE A 1 81 ? 30.675 -2.728 -21.508 1.00 83.38 81 PHE A C 1
ATOM 661 O O . PHE A 1 81 ? 31.255 -1.666 -21.296 1.00 83.38 81 PHE A O 1
ATOM 668 N N . SER A 1 82 ? 29.658 -3.130 -20.735 1.00 78.69 82 SER A N 1
ATOM 669 C CA . SER A 1 82 ? 29.172 -2.345 -19.588 1.00 78.69 82 SER A CA 1
ATOM 670 C C . SER A 1 82 ? 30.246 -2.129 -18.511 1.00 78.69 82 SER A C 1
ATOM 672 O O . SER A 1 82 ? 30.277 -1.068 -17.890 1.00 78.69 82 SER A O 1
ATOM 674 N N . ALA A 1 83 ? 31.157 -3.093 -18.340 1.00 80.12 83 ALA A N 1
ATOM 675 C CA . ALA A 1 83 ? 32.247 -3.047 -17.366 1.00 80.12 83 ALA A CA 1
ATOM 676 C C . ALA A 1 83 ? 33.483 -2.260 -17.844 1.00 80.12 83 ALA A C 1
ATOM 678 O O . ALA A 1 83 ? 34.393 -2.025 -17.050 1.00 80.12 83 ALA A O 1
ATOM 679 N N . LEU A 1 84 ? 33.540 -1.864 -19.121 1.00 80.56 84 LEU A N 1
ATOM 680 C CA . LEU A 1 84 ? 34.631 -1.044 -19.646 1.00 80.56 84 LEU A CA 1
ATOM 681 C C . LEU A 1 84 ? 34.520 0.418 -19.165 1.00 80.56 84 LEU A C 1
ATOM 683 O O . LEU A 1 84 ? 33.410 0.876 -18.875 1.00 80.56 84 LEU A O 1
ATOM 687 N N . PRO A 1 85 ? 35.639 1.169 -19.112 1.00 76.25 85 PRO A N 1
ATOM 688 C CA . PRO A 1 85 ? 35.633 2.596 -18.794 1.00 76.25 85 PRO A CA 1
ATOM 689 C C . PRO A 1 85 ? 34.786 3.404 -19.780 1.00 76.25 85 PRO A C 1
ATOM 691 O O . PRO A 1 85 ? 34.687 3.044 -20.955 1.00 76.25 85 PRO A O 1
ATOM 694 N N . ASP A 1 86 ? 34.240 4.532 -19.334 1.00 70.50 86 ASP A N 1
ATOM 695 C CA . ASP A 1 86 ? 33.306 5.331 -20.140 1.00 70.50 86 ASP A CA 1
ATOM 696 C C . ASP A 1 86 ? 33.960 6.012 -21.358 1.00 70.50 86 ASP A C 1
ATOM 698 O O . ASP A 1 86 ? 33.293 6.279 -22.349 1.00 70.50 86 ASP A O 1
ATOM 702 N N . SER A 1 87 ? 35.291 6.133 -21.374 1.00 72.88 87 SER A N 1
ATOM 703 C CA . SER A 1 87 ? 36.061 6.615 -22.533 1.00 72.88 87 SER A CA 1
ATOM 704 C C . SER A 1 87 ? 36.237 5.571 -23.658 1.00 72.88 87 SER A C 1
ATOM 706 O O . SER A 1 87 ? 36.952 5.830 -24.631 1.00 72.88 87 SER A O 1
ATOM 708 N N . SER A 1 88 ? 35.663 4.371 -23.526 1.00 76.56 88 SER A N 1
ATOM 709 C CA . SER A 1 88 ? 35.863 3.277 -24.488 1.00 76.56 88 SER A CA 1
ATOM 710 C C . SER A 1 88 ? 35.167 3.544 -25.831 1.00 76.56 88 SER A C 1
ATOM 712 O O . SER A 1 88 ? 34.034 4.032 -25.849 1.00 76.56 88 SER A O 1
ATOM 714 N N . PRO A 1 89 ? 35.797 3.193 -26.969 1.00 82.12 89 PRO A N 1
ATOM 715 C CA . PRO A 1 89 ? 35.218 3.428 -28.287 1.00 82.12 89 PRO A CA 1
ATOM 716 C C . PRO A 1 89 ? 33.938 2.599 -28.505 1.00 82.12 89 PRO A C 1
ATOM 718 O O . PRO A 1 89 ? 33.804 1.516 -27.926 1.00 82.12 89 PRO A O 1
ATOM 721 N N . PRO A 1 90 ? 33.010 3.056 -29.371 1.00 84.12 90 PRO A N 1
ATOM 722 C CA . PRO A 1 90 ? 31.798 2.310 -29.694 1.00 84.12 90 PRO A CA 1
ATOM 723 C C . PRO A 1 90 ? 32.096 0.892 -30.191 1.00 84.12 90 PRO A C 1
ATOM 725 O O . PRO A 1 90 ? 32.900 0.709 -31.108 1.00 84.12 90 PRO A O 1
ATOM 728 N N . GLN A 1 91 ? 31.411 -0.106 -29.633 1.00 85.56 91 GLN A N 1
ATOM 729 C CA . GLN A 1 91 ? 31.588 -1.507 -30.018 1.00 85.56 91 GLN A CA 1
ATOM 730 C C . GLN A 1 91 ? 30.421 -1.988 -30.882 1.00 85.56 91 GLN A C 1
ATOM 732 O O . GLN A 1 91 ? 29.264 -1.911 -30.475 1.00 85.56 91 GLN A O 1
ATOM 737 N N . ALA A 1 92 ? 30.716 -2.528 -32.066 1.00 85.19 92 ALA A N 1
ATOM 738 C CA . ALA A 1 92 ? 29.707 -3.153 -32.915 1.00 85.19 92 ALA A CA 1
ATOM 739 C C . ALA A 1 92 ? 29.299 -4.533 -32.374 1.00 85.19 92 ALA A C 1
ATOM 741 O O . ALA A 1 92 ? 30.141 -5.343 -31.975 1.00 85.19 92 ALA A O 1
ATOM 742 N N . MET A 1 93 ? 28.001 -4.816 -32.403 1.00 83.62 93 MET A N 1
ATOM 743 C CA . MET A 1 93 ? 27.464 -6.155 -32.177 1.00 83.62 93 MET A CA 1
ATOM 744 C C . MET A 1 93 ? 27.681 -7.046 -33.412 1.00 83.62 93 MET A C 1
ATOM 746 O O . MET A 1 93 ? 27.852 -6.518 -34.517 1.00 83.62 93 MET A O 1
ATOM 750 N N . PRO A 1 94 ? 27.658 -8.386 -33.259 1.00 81.19 94 PRO A N 1
ATOM 751 C CA . PRO A 1 94 ? 27.831 -9.310 -34.377 1.00 81.19 94 PRO A CA 1
ATOM 752 C C . PRO A 1 94 ? 26.849 -9.028 -35.523 1.00 81.19 94 PRO A C 1
ATOM 754 O O . PRO A 1 94 ? 25.663 -8.767 -35.301 1.00 81.19 94 PRO A O 1
ATOM 757 N N . THR A 1 95 ? 27.340 -9.074 -36.760 1.00 76.44 95 THR A N 1
ATOM 758 C CA . THR A 1 95 ? 26.509 -8.952 -37.964 1.00 76.44 95 THR A CA 1
ATOM 759 C C . THR A 1 95 ? 25.789 -10.277 -38.246 1.00 76.44 95 THR A C 1
ATOM 761 O O . THR A 1 95 ? 26.281 -11.347 -37.899 1.00 76.44 95 THR A O 1
ATOM 764 N N . GLY A 1 96 ? 24.591 -10.223 -38.843 1.00 77.12 96 GLY A N 1
ATOM 765 C CA . GLY A 1 96 ? 23.799 -11.427 -39.156 1.00 77.12 96 GLY A CA 1
ATOM 766 C C . GLY A 1 96 ? 22.845 -11.912 -38.053 1.00 77.12 96 GLY A C 1
ATOM 767 O O . GLY A 1 96 ? 22.330 -13.022 -38.148 1.00 77.12 96 GLY A O 1
ATOM 768 N N . LEU A 1 97 ? 22.579 -11.092 -37.029 1.00 81.25 97 LEU A N 1
ATOM 769 C CA . LEU A 1 97 ? 21.578 -11.393 -35.996 1.00 81.25 97 LEU A CA 1
ATOM 770 C C . LEU A 1 97 ? 20.178 -11.536 -36.608 1.00 81.25 97 LEU A C 1
ATOM 772 O O . LEU A 1 97 ? 19.716 -10.648 -37.335 1.00 81.25 97 LEU A O 1
ATOM 776 N N . ASN A 1 98 ? 19.482 -12.618 -36.254 1.00 83.00 98 ASN A N 1
ATOM 777 C CA . ASN A 1 98 ? 18.079 -12.794 -36.620 1.00 83.00 98 ASN A CA 1
ATOM 778 C C . ASN A 1 98 ? 17.180 -11.791 -35.859 1.00 83.00 98 ASN A C 1
ATOM 780 O O . ASN A 1 98 ? 17.607 -11.142 -34.900 1.00 83.00 98 ASN A O 1
ATOM 784 N N . GLY A 1 99 ? 15.922 -11.635 -36.288 1.00 80.06 99 GLY A N 1
ATOM 785 C CA . GLY A 1 99 ? 15.005 -10.648 -35.696 1.00 80.06 99 GLY A CA 1
ATOM 786 C C . GLY A 1 99 ? 14.805 -10.823 -34.185 1.00 80.06 99 GLY A C 1
ATOM 787 O O . GLY A 1 99 ? 14.721 -9.837 -33.454 1.00 80.06 99 GLY A O 1
ATOM 788 N N . PHE A 1 100 ? 14.814 -12.068 -33.707 1.00 82.00 100 PHE A N 1
ATOM 789 C CA . PHE A 1 100 ? 14.667 -12.393 -32.291 1.00 82.00 100 PHE A CA 1
ATOM 790 C C . PHE A 1 100 ? 15.917 -12.034 -31.473 1.00 82.00 100 PHE A C 1
ATOM 792 O O . PHE A 1 100 ? 15.821 -11.318 -30.479 1.00 82.00 100 PHE A O 1
ATOM 799 N N . GLN A 1 101 ? 17.107 -12.434 -31.924 1.00 83.94 101 GLN A N 1
ATOM 800 C CA . GLN A 1 101 ? 18.389 -12.081 -31.305 1.00 83.94 101 GLN A CA 1
ATOM 801 C C . GLN A 1 101 ? 18.594 -10.562 -31.266 1.00 83.94 101 GLN A C 1
ATOM 803 O O . GLN A 1 101 ? 19.117 -10.023 -30.292 1.00 83.94 101 GLN A O 1
ATOM 808 N N . ARG A 1 102 ? 18.131 -9.853 -32.301 1.00 84.75 102 ARG A N 1
ATOM 809 C CA . ARG A 1 102 ? 18.148 -8.390 -32.354 1.00 84.75 102 ARG A CA 1
ATOM 810 C C . ARG A 1 102 ? 17.253 -7.764 -31.280 1.00 84.75 102 ARG A C 1
ATOM 812 O O . ARG A 1 102 ? 17.689 -6.833 -30.610 1.00 84.75 102 ARG A O 1
ATOM 819 N N . ALA A 1 103 ? 16.042 -8.285 -31.084 1.00 82.25 103 ALA A N 1
ATOM 820 C CA . ALA A 1 103 ? 15.151 -7.839 -30.012 1.00 82.25 103 ALA A CA 1
ATOM 821 C C . ALA A 1 103 ? 15.763 -8.094 -28.622 1.00 82.25 103 ALA A C 1
ATOM 823 O O . ALA A 1 103 ? 15.779 -7.199 -27.779 1.00 82.25 103 ALA A O 1
ATOM 824 N N . MET A 1 104 ? 16.355 -9.274 -28.416 1.00 82.81 104 MET A N 1
ATOM 825 C CA . MET A 1 104 ? 17.052 -9.608 -27.170 1.00 82.81 104 MET A CA 1
ATOM 826 C C . MET A 1 104 ? 18.278 -8.716 -26.928 1.00 82.81 104 MET A C 1
ATOM 828 O O . MET A 1 104 ? 18.542 -8.345 -25.789 1.00 82.81 104 MET A O 1
ATOM 832 N N . CYS A 1 105 ? 18.986 -8.299 -27.984 1.00 84.19 105 CYS A N 1
ATOM 833 C CA . CYS A 1 105 ? 20.078 -7.328 -27.886 1.00 84.19 105 CYS A CA 1
ATOM 834 C C . CYS A 1 105 ? 19.609 -6.011 -27.258 1.00 84.19 105 CYS A C 1
ATOM 836 O O . CYS A 1 105 ? 20.244 -5.523 -26.325 1.00 84.19 105 CYS A O 1
ATOM 838 N N . TYR A 1 106 ? 18.500 -5.448 -27.752 1.00 82.88 106 TYR A N 1
ATOM 839 C CA . TYR A 1 106 ? 17.934 -4.208 -27.215 1.00 82.88 106 TYR A CA 1
ATOM 840 C C . TYR A 1 106 ? 17.489 -4.381 -25.760 1.00 82.88 106 TYR A C 1
ATOM 842 O O . TYR A 1 106 ? 17.838 -3.553 -24.921 1.00 82.88 106 TYR A O 1
ATOM 850 N N . GLN A 1 107 ? 16.817 -5.493 -25.448 1.00 80.94 107 GLN A N 1
ATOM 851 C CA . GLN A 1 107 ? 16.387 -5.824 -24.088 1.00 80.94 107 GLN A CA 1
ATOM 852 C C . GLN A 1 107 ? 17.575 -5.894 -23.112 1.00 80.94 107 GLN A C 1
ATOM 854 O O . GLN A 1 107 ? 17.528 -5.321 -22.026 1.00 80.94 107 GLN A O 1
ATOM 859 N N . TYR A 1 108 ? 18.670 -6.558 -23.493 1.00 81.31 108 TYR A N 1
ATOM 860 C CA . TYR A 1 108 ? 19.875 -6.637 -22.662 1.00 81.31 108 TYR A CA 1
ATOM 861 C C . TYR A 1 108 ? 20.579 -5.290 -22.506 1.00 81.31 108 TYR A C 1
ATOM 863 O O . TYR A 1 108 ? 21.102 -5.007 -21.430 1.00 81.31 108 TYR A O 1
ATOM 871 N N . CYS A 1 109 ? 20.582 -4.453 -23.548 1.00 81.69 109 CYS A N 1
ATOM 872 C CA . CYS A 1 109 ? 21.122 -3.099 -23.463 1.00 81.69 109 CYS A CA 1
ATOM 873 C C . CYS A 1 109 ? 20.330 -2.242 -22.465 1.00 81.69 109 CYS A C 1
ATOM 875 O O . CYS A 1 109 ? 20.943 -1.582 -21.632 1.00 81.69 109 CYS A O 1
ATOM 877 N N . GLU A 1 110 ? 18.993 -2.287 -22.493 1.00 77.44 110 GLU A N 1
ATOM 878 C CA . GLU A 1 110 ? 18.158 -1.574 -21.514 1.00 77.44 110 GLU A CA 1
ATOM 879 C C . GLU A 1 110 ? 18.411 -2.055 -20.082 1.00 77.44 110 GLU A C 1
ATOM 881 O O . GLU A 1 110 ? 18.606 -1.245 -19.177 1.00 77.44 110 GLU A O 1
ATOM 886 N N . GLU A 1 111 ? 18.447 -3.371 -19.869 1.00 73.81 111 GLU A N 1
ATOM 887 C CA . GLU A 1 111 ? 18.595 -3.940 -18.528 1.00 73.81 111 GLU A CA 1
ATOM 888 C C . GLU A 1 111 ? 19.984 -3.732 -17.921 1.00 73.81 111 GLU A C 1
ATOM 890 O O . GLU A 1 111 ? 20.105 -3.553 -16.709 1.00 73.81 111 GLU A O 1
ATOM 895 N N . LEU A 1 112 ? 21.028 -3.734 -18.750 1.00 74.56 112 LEU A N 1
ATOM 896 C CA . LEU A 1 112 ? 22.397 -3.428 -18.332 1.00 74.56 112 LEU A CA 1
ATOM 897 C C . LEU A 1 112 ? 22.704 -1.924 -18.395 1.00 74.56 112 LEU A C 1
ATOM 899 O O . LEU A 1 112 ? 23.848 -1.533 -18.171 1.00 74.56 112 LEU A O 1
ATOM 903 N N . ALA A 1 113 ? 21.697 -1.091 -18.691 1.00 73.69 113 ALA A N 1
ATOM 904 C CA . ALA A 1 113 ? 21.806 0.359 -18.842 1.00 73.69 113 ALA A CA 1
ATOM 905 C C . ALA A 1 113 ? 22.913 0.801 -19.824 1.00 73.69 113 ALA A C 1
ATOM 907 O O . ALA A 1 113 ? 23.548 1.840 -19.648 1.00 73.69 113 ALA A O 1
ATOM 908 N N . VAL A 1 114 ? 23.141 0.013 -20.877 1.00 78.38 114 VAL A N 1
ATOM 909 C CA . VAL A 1 114 ? 24.096 0.309 -21.948 1.00 78.38 114 VAL A CA 1
ATOM 910 C C . VAL A 1 114 ? 23.366 1.020 -23.083 1.00 78.38 114 VAL A C 1
ATOM 912 O O . VAL A 1 114 ? 22.388 0.508 -23.632 1.00 78.38 114 VAL A O 1
ATOM 915 N N . HIS A 1 115 ? 23.849 2.200 -23.478 1.00 81.88 115 HIS A N 1
ATOM 916 C CA . HIS A 1 115 ? 23.284 2.897 -24.627 1.00 81.88 115 HIS A CA 1
ATOM 917 C C . HIS A 1 115 ? 23.624 2.153 -25.921 1.00 81.88 115 HIS A C 1
ATOM 919 O O . HIS A 1 115 ? 24.748 1.685 -26.112 1.00 81.88 115 HIS A O 1
ATOM 925 N N . ASN A 1 116 ? 22.650 2.068 -26.823 1.00 83.50 116 ASN A N 1
ATOM 926 C CA . ASN A 1 116 ? 22.826 1.449 -28.124 1.00 83.50 116 ASN A CA 1
ATOM 927 C C . ASN A 1 116 ? 22.337 2.384 -29.234 1.00 83.50 116 ASN A C 1
ATOM 929 O O . ASN A 1 116 ? 21.347 3.095 -29.076 1.00 83.50 116 ASN A O 1
ATOM 933 N N . GLU A 1 117 ? 23.035 2.371 -30.363 1.00 83.88 117 GLU A N 1
ATOM 934 C CA . GLU A 1 117 ? 22.679 3.121 -31.561 1.00 83.88 117 GLU A CA 1
ATOM 935 C C . GLU A 1 117 ? 22.690 2.173 -32.752 1.00 83.88 117 GLU A C 1
ATOM 937 O O . GLU A 1 117 ? 23.596 1.357 -32.913 1.00 83.88 117 GLU A O 1
ATOM 942 N N . THR A 1 118 ? 21.677 2.265 -33.606 1.00 83.69 118 THR A N 1
ATOM 943 C CA . THR A 1 118 ? 21.631 1.438 -34.808 1.00 83.69 118 THR A CA 1
ATOM 944 C C . THR A 1 118 ? 22.036 2.267 -36.013 1.00 83.69 118 THR A C 1
ATOM 946 O O . THR A 1 118 ? 21.376 3.255 -36.318 1.00 83.69 118 THR A O 1
ATOM 949 N N . ARG A 1 119 ? 23.112 1.869 -36.696 1.00 83.19 119 ARG A N 1
ATOM 950 C CA . ARG A 1 119 ? 23.645 2.580 -37.867 1.00 83.19 119 ARG A CA 1
ATOM 951 C C . ARG A 1 119 ? 23.545 1.707 -39.117 1.00 83.19 119 ARG A C 1
ATOM 953 O O . ARG A 1 119 ? 23.738 0.490 -39.043 1.00 83.19 119 ARG A O 1
ATOM 960 N N . GLY A 1 120 ? 23.278 2.352 -40.251 1.00 74.69 120 GLY A N 1
ATOM 961 C CA . GLY A 1 120 ? 23.122 1.716 -41.562 1.00 74.69 120 GLY A CA 1
ATOM 962 C C . GLY A 1 120 ? 21.664 1.584 -42.016 1.00 74.69 120 GLY A C 1
ATOM 963 O O . GLY A 1 120 ? 20.736 1.834 -41.249 1.00 74.69 120 GLY A O 1
ATOM 964 N N . SER A 1 121 ? 21.491 1.189 -43.278 1.00 68.81 121 SER A N 1
ATOM 965 C CA . SER A 1 121 ? 20.199 0.866 -43.897 1.00 68.81 121 SER A CA 1
ATOM 966 C C . SER A 1 121 ? 20.064 -0.649 -44.048 1.00 68.81 121 SER A C 1
ATOM 968 O O . SER A 1 121 ? 21.078 -1.349 -44.144 1.00 68.81 121 SER A O 1
ATOM 970 N N . ASP A 1 122 ? 18.837 -1.168 -44.070 1.00 56.03 122 ASP A N 1
ATOM 971 C CA . ASP A 1 122 ? 18.604 -2.589 -44.334 1.00 56.03 122 ASP A CA 1
ATOM 972 C C . ASP A 1 122 ? 19.211 -2.976 -45.698 1.00 56.03 122 ASP A C 1
ATOM 974 O O . ASP A 1 122 ? 19.080 -2.209 -46.658 1.00 56.03 122 ASP A O 1
ATOM 978 N N . PRO A 1 123 ? 19.912 -4.123 -45.816 1.00 58.69 123 PRO A N 1
ATOM 979 C CA . PRO A 1 123 ? 20.087 -5.210 -44.837 1.00 58.69 123 PRO A CA 1
ATOM 980 C C . PRO A 1 123 ? 21.314 -5.084 -43.900 1.00 58.69 123 PRO A C 1
ATOM 982 O O . PRO A 1 123 ? 21.504 -5.924 -43.021 1.00 58.69 123 PRO A O 1
ATOM 985 N N . ASN A 1 124 ? 22.140 -4.042 -44.028 1.00 64.75 124 ASN A N 1
ATOM 986 C CA . ASN A 1 124 ? 23.398 -3.862 -43.278 1.00 64.75 124 ASN A CA 1
ATOM 987 C C . ASN A 1 124 ? 23.216 -3.095 -41.954 1.00 64.75 124 ASN A C 1
ATOM 989 O O . ASN A 1 124 ? 24.076 -2.326 -41.524 1.00 64.75 124 ASN A O 1
ATOM 993 N N . ARG A 1 125 ? 22.074 -3.292 -41.292 1.00 75.69 125 ARG A N 1
ATOM 994 C CA . ARG A 1 125 ? 21.711 -2.586 -40.063 1.00 75.69 125 ARG A CA 1
ATOM 995 C C . ARG A 1 125 ? 22.479 -3.154 -38.860 1.00 75.69 125 ARG A C 1
ATOM 997 O O . ARG A 1 125 ? 22.093 -4.183 -38.300 1.00 75.69 125 ARG A O 1
ATOM 1004 N N . SER A 1 126 ? 23.541 -2.481 -38.424 1.00 80.50 126 SER A N 1
ATOM 1005 C CA . SER A 1 126 ? 24.380 -2.895 -37.281 1.00 80.50 126 SER A CA 1
ATOM 1006 C C . SER A 1 126 ? 24.048 -2.129 -35.995 1.00 80.50 126 SER A C 1
ATOM 1008 O O . SER A 1 126 ? 23.806 -0.922 -36.036 1.00 80.50 126 SER A O 1
ATOM 1010 N N . ILE A 1 127 ? 24.029 -2.831 -34.857 1.00 84.56 127 ILE A N 1
ATOM 1011 C CA . ILE A 1 127 ? 23.830 -2.243 -33.522 1.00 84.56 127 ILE A CA 1
ATOM 1012 C C . ILE A 1 127 ? 25.204 -1.936 -32.923 1.00 84.56 127 ILE A C 1
ATOM 1014 O O . ILE A 1 127 ? 26.056 -2.819 -32.867 1.00 84.56 127 ILE A O 1
ATOM 1018 N N . PHE A 1 128 ? 25.404 -0.707 -32.463 1.00 87.00 128 PHE A N 1
ATOM 1019 C CA . PHE A 1 128 ? 26.599 -0.254 -31.759 1.00 87.00 128 PHE A CA 1
ATOM 1020 C C . PHE A 1 128 ? 26.273 -0.001 -30.292 1.00 87.00 128 PHE A C 1
ATOM 1022 O O . PHE A 1 128 ? 25.281 0.657 -29.991 1.00 87.00 128 PHE A O 1
ATOM 1029 N N . LEU A 1 129 ? 27.119 -0.491 -29.392 1.00 85.94 129 LEU A N 1
ATOM 1030 C CA . LEU A 1 129 ? 27.115 -0.147 -27.976 1.00 85.94 129 LEU A CA 1
ATOM 1031 C C . LEU A 1 129 ? 27.967 1.106 -27.772 1.00 85.94 129 LEU A C 1
ATOM 1033 O O . LEU A 1 129 ? 29.067 1.202 -28.318 1.00 85.94 129 LEU A O 1
ATOM 1037 N N . ILE A 1 130 ? 27.464 2.068 -27.005 1.00 82.81 130 ILE A N 1
ATOM 1038 C CA . ILE A 1 130 ? 28.112 3.366 -26.801 1.00 82.81 130 ILE A CA 1
ATOM 1039 C C . ILE A 1 130 ? 28.141 3.679 -25.306 1.00 82.81 130 ILE A C 1
ATOM 1041 O O . ILE A 1 130 ? 27.124 3.582 -24.619 1.00 82.81 130 ILE A O 1
ATOM 1045 N N . LYS A 1 131 ? 29.303 4.101 -24.811 1.00 73.50 131 LYS A N 1
ATOM 1046 C CA . LYS A 1 131 ? 29.439 4.788 -23.529 1.00 73.50 131 LYS A CA 1
ATOM 1047 C C . LYS A 1 131 ? 29.231 6.281 -23.795 1.00 73.50 131 LYS A C 1
ATOM 1049 O O . LYS A 1 131 ? 29.997 6.882 -24.538 1.00 73.50 131 LYS A O 1
ATOM 1054 N N . ARG A 1 132 ? 28.121 6.856 -23.328 1.00 63.25 132 ARG A N 1
ATOM 1055 C CA . ARG A 1 132 ? 27.887 8.309 -23.392 1.00 63.25 132 ARG A CA 1
ATOM 1056 C C . ARG A 1 132 ? 28.151 8.884 -22.007 1.00 63.25 132 ARG A C 1
ATOM 1058 O O . ARG A 1 132 ? 27.472 8.470 -21.069 1.00 63.25 132 ARG A O 1
ATOM 1065 N N . ASP A 1 133 ? 29.045 9.865 -21.916 1.00 56.25 133 ASP A N 1
ATOM 1066 C CA . ASP A 1 133 ? 29.317 10.618 -20.679 1.00 56.25 133 ASP A CA 1
ATOM 1067 C C . ASP A 1 133 ? 28.069 11.374 -20.166 1.00 56.25 133 ASP A C 1
ATOM 1069 O O . ASP A 1 133 ? 27.938 11.656 -18.977 1.00 56.25 133 ASP A O 1
ATOM 1073 N N . ASP A 1 134 ? 27.081 11.601 -21.038 1.00 50.28 134 ASP A N 1
ATOM 1074 C CA . ASP A 1 134 ? 25.861 12.359 -20.727 1.00 50.28 134 ASP A CA 1
ATOM 1075 C C . ASP A 1 134 ? 24.671 11.488 -20.271 1.00 50.28 134 ASP A C 1
ATOM 1077 O O . ASP A 1 134 ? 23.582 11.992 -19.990 1.00 50.28 134 ASP A O 1
ATOM 1081 N N . ALA A 1 135 ? 24.831 10.162 -20.184 1.00 49.47 135 ALA A N 1
ATOM 1082 C CA . ALA A 1 135 ? 23.734 9.247 -19.849 1.00 49.47 135 ALA A CA 1
ATOM 1083 C C . ALA A 1 135 ? 23.480 9.079 -18.336 1.00 49.47 135 ALA A C 1
ATOM 1085 O O . ALA A 1 135 ? 22.750 8.167 -17.944 1.00 49.47 135 ALA A O 1
ATOM 1086 N N . ASN A 1 136 ? 24.026 9.950 -17.479 1.00 52.78 136 ASN A N 1
ATOM 1087 C CA . ASN A 1 136 ? 23.722 9.937 -16.042 1.00 52.78 136 ASN A CA 1
ATOM 1088 C C . ASN A 1 136 ? 22.782 11.061 -15.561 1.00 52.78 136 ASN A C 1
ATOM 1090 O O . ASN A 1 136 ? 22.539 11.190 -14.361 1.00 52.78 136 ASN A O 1
ATOM 1094 N N . GLU A 1 137 ? 22.127 11.796 -16.463 1.00 54.03 137 GLU A N 1
ATOM 1095 C CA . GLU A 1 137 ? 20.801 12.345 -16.144 1.00 54.03 137 GLU A CA 1
ATOM 1096 C C . GLU A 1 137 ? 19.713 11.631 -16.954 1.00 54.03 137 GLU A C 1
ATOM 1098 O O . GLU A 1 137 ? 18.999 12.210 -17.770 1.00 54.03 137 GLU A O 1
ATOM 1103 N N . THR A 1 138 ? 19.602 10.312 -16.749 1.00 63.75 138 THR A N 1
ATOM 1104 C CA . THR A 1 138 ? 18.459 9.545 -17.251 1.00 63.75 138 THR A CA 1
ATOM 1105 C C . THR A 1 138 ? 17.164 10.191 -16.762 1.00 63.75 138 THR A C 1
ATOM 1107 O O . THR A 1 138 ? 17.075 10.691 -15.641 1.00 63.75 138 THR A O 1
ATOM 1110 N N . ALA A 1 139 ? 16.099 10.119 -17.560 1.00 57.53 139 ALA A N 1
ATOM 1111 C CA . ALA A 1 139 ? 14.760 10.496 -17.103 1.00 57.53 139 ALA A CA 1
ATOM 1112 C C . ALA A 1 139 ? 14.414 9.847 -15.746 1.00 57.53 139 ALA A C 1
ATOM 1114 O O . ALA A 1 139 ? 13.690 10.440 -14.961 1.00 57.53 139 ALA A O 1
ATOM 1115 N N . ALA A 1 140 ? 15.010 8.689 -15.432 1.00 56.91 140 ALA A N 1
ATOM 1116 C CA . ALA A 1 140 ? 14.968 8.037 -14.130 1.00 56.91 140 ALA A CA 1
ATOM 1117 C C . ALA A 1 140 ? 15.709 8.784 -13.003 1.00 56.91 140 ALA A C 1
ATOM 1119 O O . ALA A 1 140 ? 15.180 8.818 -11.899 1.00 56.91 140 ALA A O 1
ATOM 1120 N N . THR A 1 141 ? 16.888 9.384 -13.209 1.00 69.19 141 THR A N 1
ATOM 1121 C CA . THR A 1 141 ? 17.545 10.223 -12.183 1.00 69.19 141 THR A CA 1
ATOM 1122 C C . THR A 1 141 ? 16.881 11.588 -12.064 1.00 69.19 141 THR A C 1
ATOM 1124 O O . THR A 1 141 ? 16.676 12.049 -10.944 1.00 69.19 141 THR A O 1
ATOM 1127 N N . LYS A 1 142 ? 16.414 12.179 -13.172 1.00 72.69 142 LYS A N 1
ATOM 1128 C CA . LYS A 1 142 ? 15.567 13.383 -13.145 1.00 72.69 142 LYS A CA 1
ATOM 1129 C C . LYS A 1 142 ? 14.241 13.127 -12.419 1.00 72.69 142 LYS A C 1
ATOM 1131 O O . LYS A 1 142 ? 13.825 13.937 -11.594 1.00 72.69 142 LYS A O 1
ATOM 1136 N N . PHE A 1 143 ? 13.616 11.973 -12.657 1.00 75.12 143 PHE A N 1
ATOM 1137 C CA . PHE A 1 143 ? 12.415 11.524 -11.953 1.00 75.12 143 PHE A CA 1
ATOM 1138 C C . PHE A 1 143 ? 12.710 11.187 -10.496 1.00 75.12 143 PHE A C 1
ATOM 1140 O O . PHE A 1 143 ? 11.977 11.636 -9.633 1.00 75.12 143 PHE A O 1
ATOM 1147 N N . LYS A 1 144 ? 13.799 10.476 -10.179 1.00 71.56 144 LYS A N 1
ATOM 1148 C CA . LYS A 1 144 ? 14.215 10.213 -8.792 1.00 71.56 144 LYS A CA 1
ATOM 1149 C C . LYS A 1 144 ? 14.493 11.510 -8.045 1.00 71.56 144 LYS A C 1
ATOM 1151 O O . LYS A 1 144 ? 14.083 11.607 -6.897 1.00 71.56 144 LYS A O 1
ATOM 1156 N N . ARG A 1 145 ? 15.133 12.502 -8.671 1.00 78.38 145 ARG A N 1
ATOM 1157 C CA . ARG A 1 145 ? 15.377 13.836 -8.102 1.00 78.38 145 ARG A CA 1
ATOM 1158 C C . ARG A 1 145 ? 14.066 14.576 -7.867 1.00 78.38 145 ARG A C 1
ATOM 1160 O O . ARG A 1 145 ? 13.795 14.958 -6.741 1.00 78.38 145 ARG A O 1
ATOM 1167 N N . SER A 1 146 ? 13.211 14.671 -8.882 1.00 78.81 146 SER A N 1
ATOM 1168 C CA . SER A 1 146 ? 11.892 15.298 -8.749 1.00 78.81 146 SER A CA 1
ATOM 1169 C C . SER A 1 146 ? 11.010 14.583 -7.716 1.00 78.81 146 SER A C 1
ATOM 1171 O O . SER A 1 146 ? 10.349 15.232 -6.918 1.00 78.81 146 SER A O 1
ATOM 1173 N N . LEU A 1 147 ? 11.043 13.251 -7.653 1.00 79.19 1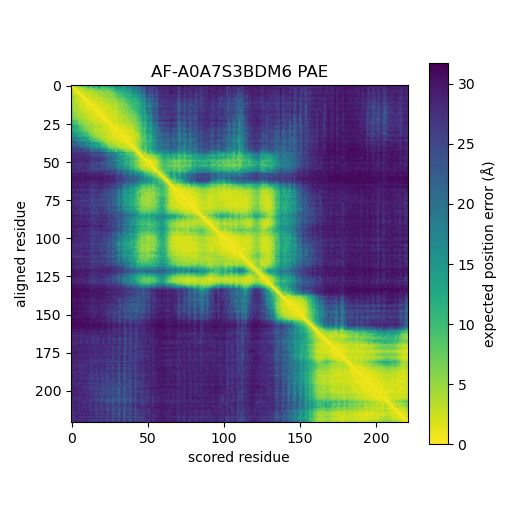47 LEU A N 1
ATOM 1174 C CA . LEU A 1 147 ? 10.279 12.447 -6.702 1.00 79.19 147 LEU A CA 1
ATOM 1175 C C . LEU A 1 147 ? 10.850 12.555 -5.291 1.00 79.19 147 LEU A C 1
ATOM 1177 O O . LEU A 1 147 ? 10.080 12.651 -4.347 1.00 79.19 147 LEU A O 1
ATOM 1181 N N . SER A 1 148 ? 12.173 12.595 -5.125 1.00 79.88 148 SER A N 1
ATOM 1182 C CA . SER A 1 148 ? 12.791 12.867 -3.823 1.00 79.88 148 SER A CA 1
ATOM 1183 C C . SER A 1 148 ? 12.538 14.301 -3.366 1.00 79.88 148 SER A C 1
ATOM 1185 O O . SER A 1 148 ? 12.335 14.510 -2.179 1.00 79.88 148 SER A O 1
ATOM 1187 N N . GLU A 1 149 ? 12.437 15.266 -4.275 1.00 82.44 149 GLU A N 1
ATOM 1188 C CA . GLU A 1 149 ? 12.061 16.651 -3.986 1.00 82.44 149 GLU A CA 1
ATOM 1189 C C . GLU A 1 149 ? 10.574 16.778 -3.615 1.00 82.44 149 GLU A C 1
ATOM 1191 O O . GLU A 1 149 ? 10.256 17.405 -2.610 1.00 82.44 149 GLU A O 1
ATOM 1196 N N . ILE A 1 150 ? 9.675 16.074 -4.314 1.00 80.00 150 ILE A N 1
ATOM 1197 C CA . ILE A 1 150 ? 8.251 15.945 -3.953 1.00 80.00 150 ILE A CA 1
ATOM 1198 C C . ILE A 1 150 ? 8.088 15.211 -2.620 1.00 80.00 150 ILE A C 1
ATOM 1200 O O . ILE A 1 150 ? 7.278 15.617 -1.793 1.00 80.00 150 ILE A O 1
ATOM 1204 N N . LEU A 1 151 ? 8.839 14.132 -2.381 1.00 71.56 151 LEU A N 1
ATOM 1205 C CA . LEU A 1 151 ? 8.831 13.419 -1.105 1.00 71.56 151 LEU A CA 1
ATOM 1206 C C . LEU A 1 151 ? 9.381 14.296 0.005 1.00 71.56 151 LEU A C 1
ATOM 1208 O O . LEU A 1 151 ? 8.835 14.239 1.090 1.00 71.56 151 LEU A O 1
ATOM 1212 N N . LYS A 1 152 ? 10.399 15.123 -0.245 1.00 72.75 152 LYS A N 1
ATOM 1213 C CA . LYS A 1 152 ? 10.939 16.077 0.730 1.00 72.75 152 LYS A CA 1
ATOM 1214 C C . LYS A 1 152 ? 9.958 17.221 0.983 1.00 72.75 152 LYS A C 1
ATOM 1216 O O . LYS A 1 152 ? 9.793 17.583 2.133 1.00 72.75 152 LYS A O 1
ATOM 1221 N N . GLN A 1 153 ? 9.236 17.698 -0.035 1.00 70.25 153 GLN A N 1
ATOM 1222 C CA . GLN A 1 153 ? 8.127 18.654 0.099 1.00 70.25 153 GLN A CA 1
ATOM 1223 C C . GLN A 1 153 ? 6.899 18.060 0.816 1.00 70.25 153 GLN A C 1
ATOM 1225 O O . GLN A 1 153 ? 6.196 18.750 1.551 1.00 70.25 153 GLN A O 1
ATOM 1230 N N . LYS A 1 154 ? 6.628 16.764 0.651 1.00 59.66 154 LYS A N 1
ATOM 1231 C CA . LYS A 1 154 ? 5.605 16.060 1.436 1.00 59.66 154 LYS A CA 1
ATOM 1232 C C . LYS A 1 154 ? 6.103 15.723 2.843 1.00 59.66 154 LYS A C 1
ATOM 1234 O O . LYS A 1 154 ? 5.331 15.822 3.780 1.00 59.66 154 LYS A O 1
ATOM 1239 N N . ASN A 1 155 ? 7.387 15.421 3.025 1.00 54.62 155 ASN A N 1
ATOM 1240 C CA . ASN A 1 155 ? 8.027 15.303 4.340 1.00 54.62 155 ASN A CA 1
ATOM 1241 C C . ASN A 1 155 ? 8.287 16.663 4.999 1.00 54.62 155 ASN A C 1
ATOM 1243 O O . ASN A 1 155 ? 8.655 16.691 6.166 1.00 54.62 155 ASN A O 1
ATOM 1247 N N . THR A 1 156 ? 8.062 17.784 4.303 1.00 48.75 156 THR A N 1
ATOM 1248 C CA . THR A 1 156 ? 7.868 19.095 4.935 1.00 48.75 156 THR A CA 1
ATOM 1249 C C . THR A 1 156 ? 6.448 19.284 5.473 1.00 48.75 156 THR A C 1
ATOM 1251 O O . THR A 1 156 ? 6.105 20.394 5.869 1.00 48.75 156 THR A O 1
ATOM 1254 N N . PHE A 1 157 ? 5.689 18.202 5.708 1.00 51.09 157 PHE A N 1
ATOM 1255 C CA . PHE A 1 157 ? 5.047 18.066 7.025 1.00 51.09 157 PHE A CA 1
ATOM 1256 C C . PHE A 1 157 ? 6.143 17.948 8.100 1.00 51.09 157 PHE A C 1
ATOM 1258 O O . PHE A 1 157 ? 6.280 16.936 8.782 1.00 51.09 157 PHE A O 1
ATOM 1265 N N . ALA A 1 158 ? 6.959 18.999 8.188 1.00 46.88 158 ALA A N 1
ATOM 1266 C CA . ALA A 1 158 ? 7.822 19.287 9.301 1.00 46.88 158 ALA A CA 1
ATOM 1267 C C . ALA A 1 158 ? 6.928 19.266 10.537 1.00 46.88 158 ALA A C 1
ATOM 1269 O O . ALA A 1 158 ? 5.922 19.975 10.567 1.00 46.88 158 ALA A O 1
ATOM 1270 N N . ASP A 1 159 ? 7.266 18.394 11.482 1.00 51.47 159 ASP A N 1
ATOM 1271 C CA . ASP A 1 159 ? 6.797 18.429 12.860 1.00 51.47 159 ASP A CA 1
ATOM 1272 C C . ASP A 1 159 ? 5.319 18.800 13.024 1.00 51.47 159 ASP A C 1
ATOM 1274 O O . ASP A 1 159 ? 4.967 19.744 13.734 1.00 51.47 159 ASP A O 1
ATOM 1278 N N . GLN A 1 160 ? 4.406 18.013 12.439 1.00 53.59 160 GLN A N 1
ATOM 1279 C CA . GLN A 1 160 ? 3.171 17.828 13.193 1.00 53.59 160 GLN A CA 1
ATOM 1280 C C . GLN A 1 160 ? 3.595 17.123 14.475 1.00 53.59 160 GLN A C 1
ATOM 1282 O O . GLN A 1 160 ? 3.807 15.912 14.463 1.00 53.59 160 GLN A O 1
ATOM 1287 N N . GLU A 1 161 ? 3.789 17.902 15.545 1.00 60.41 161 GLU A N 1
ATOM 1288 C CA . GLU A 1 161 ? 3.960 17.381 16.895 1.00 60.41 161 GLU A CA 1
ATOM 1289 C C . GLU A 1 161 ? 2.987 16.213 17.049 1.00 60.41 161 GLU A C 1
ATOM 1291 O O . GLU A 1 161 ? 1.791 16.370 16.771 1.00 60.41 161 GLU A O 1
ATOM 1296 N N . ASP A 1 162 ? 3.484 15.029 17.415 1.00 74.19 162 ASP A N 1
ATOM 1297 C CA . ASP A 1 162 ? 2.610 13.899 17.706 1.00 74.19 162 ASP A CA 1
ATOM 1298 C C . ASP A 1 162 ? 1.800 14.265 18.952 1.00 74.19 162 ASP A C 1
ATOM 1300 O O . ASP A 1 162 ? 2.194 13.982 20.078 1.00 74.19 162 ASP A O 1
ATOM 1304 N N . LYS A 1 163 ? 0.670 14.951 18.755 1.00 74.88 163 LYS A N 1
ATOM 1305 C CA . LYS A 1 163 ? -0.208 15.425 19.831 1.00 74.88 163 LYS A CA 1
ATOM 1306 C C . LYS A 1 163 ? -0.777 14.262 20.638 1.00 74.88 163 LYS A C 1
ATOM 1308 O O . LYS A 1 163 ? -1.220 14.448 21.768 1.00 74.88 163 LYS A O 1
ATOM 1313 N N . ILE A 1 164 ? -0.804 13.066 20.055 1.00 83.19 164 ILE A N 1
ATOM 1314 C CA . ILE A 1 164 ? -1.404 11.884 20.661 1.00 83.19 164 ILE A CA 1
ATOM 1315 C C . ILE A 1 164 ? -0.357 11.143 21.504 1.00 83.19 164 ILE A C 1
ATOM 1317 O O . ILE A 1 164 ? -0.683 10.701 22.611 1.00 83.19 164 ILE A O 1
ATOM 1321 N N . GLN A 1 165 ? 0.898 11.084 21.049 1.00 85.00 165 GLN A N 1
ATOM 1322 C CA . GLN A 1 165 ? 2.015 10.391 21.706 1.00 85.00 165 GLN A CA 1
ATOM 1323 C C . GLN A 1 165 ? 1.631 8.952 22.056 1.00 85.00 165 GLN A C 1
ATOM 1325 O O . GLN A 1 165 ? 1.478 8.600 23.233 1.00 85.00 165 GLN A O 1
ATOM 1330 N N . LEU A 1 166 ? 1.391 8.133 21.028 1.00 87.25 166 LEU A N 1
ATOM 1331 C CA . LEU A 1 166 ? 0.979 6.739 21.211 1.00 87.25 166 LEU A CA 1
ATOM 1332 C C . LEU A 1 166 ? 2.003 5.987 22.081 1.00 87.25 166 LEU A C 1
ATOM 1334 O O . LEU A 1 166 ? 3.201 6.013 21.819 1.00 87.25 166 LEU A O 1
ATOM 1338 N N . GLY A 1 167 ? 1.526 5.321 23.137 1.00 83.31 167 GLY A N 1
ATOM 1339 C CA . GLY A 1 167 ? 2.368 4.572 24.081 1.00 83.31 167 GLY A CA 1
ATOM 1340 C C . GLY A 1 167 ? 2.774 5.333 25.350 1.00 83.31 167 GLY A C 1
ATOM 1341 O O . GLY A 1 167 ? 3.116 4.692 26.342 1.00 83.31 167 GLY A O 1
ATOM 1342 N N . ALA A 1 168 ? 2.657 6.665 25.386 1.00 88.31 168 ALA A N 1
ATOM 1343 C CA . ALA A 1 168 ? 2.882 7.448 26.604 1.00 88.31 168 ALA A CA 1
ATOM 1344 C C . ALA A 1 168 ? 1.635 7.464 27.517 1.00 88.31 168 ALA A C 1
ATOM 1346 O O . ALA A 1 168 ? 0.508 7.397 27.019 1.00 88.31 168 ALA A O 1
ATOM 1347 N N . PRO A 1 169 ? 1.762 7.609 28.848 1.00 89.88 169 PRO A N 1
ATOM 1348 C CA . PRO A 1 169 ? 0.605 7.709 29.741 1.00 89.88 169 PRO A CA 1
ATOM 1349 C C . PRO A 1 169 ? -0.418 8.756 29.263 1.00 89.88 169 PRO A C 1
ATOM 1351 O O . PRO A 1 169 ? -0.061 9.860 28.845 1.00 89.88 169 PRO A O 1
ATOM 1354 N N . GLY A 1 170 ? -1.704 8.394 29.270 1.00 88.94 170 GLY A N 1
ATOM 1355 C CA . GLY A 1 170 ? -2.792 9.266 28.808 1.00 88.94 170 GLY A CA 1
ATOM 1356 C C . GLY A 1 170 ? -3.004 9.334 27.288 1.00 88.94 170 GLY A C 1
ATOM 1357 O O . GLY A 1 170 ? -3.911 10.043 26.852 1.00 88.94 170 GLY A O 1
ATOM 1358 N N . TRP A 1 171 ? -2.248 8.576 26.477 1.00 92.12 171 TRP A N 1
ATOM 1359 C CA . TRP A 1 171 ? -2.374 8.597 25.009 1.00 92.12 171 TRP A CA 1
ATOM 1360 C C . TRP A 1 171 ? -3.786 8.280 24.517 1.00 92.12 171 TRP A C 1
ATOM 1362 O O . TRP A 1 171 ? -4.246 8.873 23.548 1.00 92.12 171 TRP A O 1
ATOM 1372 N N . LYS A 1 172 ? -4.504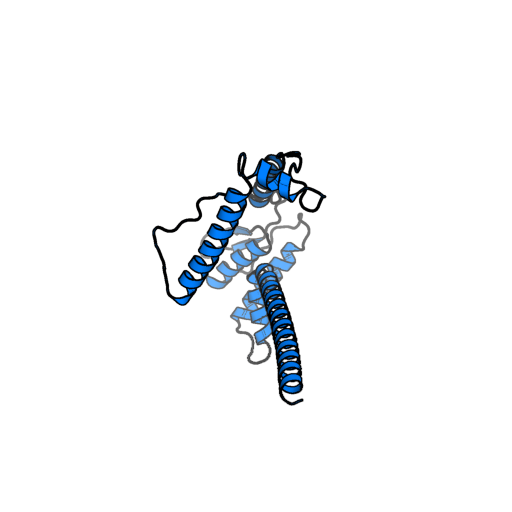 7.379 25.203 1.00 88.38 172 LYS A N 1
ATOM 1373 C CA . LYS A 1 172 ? -5.860 6.978 24.811 1.00 88.38 172 LYS A CA 1
ATOM 1374 C C . LYS A 1 172 ? -6.846 8.140 24.916 1.00 88.38 172 LYS A C 1
ATOM 1376 O O . LYS A 1 172 ? -7.674 8.285 24.029 1.00 88.38 172 LYS A O 1
ATOM 1381 N N . SER A 1 173 ? -6.751 8.974 25.959 1.00 87.69 173 SER A N 1
ATOM 1382 C CA . SER A 1 173 ? -7.609 10.166 26.060 1.00 87.69 173 SER A CA 1
ATOM 1383 C C . SER A 1 173 ? -7.287 11.133 24.932 1.00 87.69 173 SER A C 1
ATOM 1385 O O . SER A 1 173 ? -8.167 11.431 24.136 1.00 87.69 173 SER A O 1
ATOM 1387 N N . ARG A 1 174 ? -6.002 11.491 24.773 1.00 91.69 174 ARG A N 1
ATOM 1388 C CA . ARG A 1 174 ? -5.544 12.395 23.706 1.00 91.69 174 ARG A CA 1
ATOM 1389 C C . ARG A 1 174 ? -5.953 11.913 22.314 1.00 91.69 174 ARG A C 1
ATOM 1391 O O . ARG A 1 174 ? -6.337 12.724 21.482 1.00 91.69 174 ARG A O 1
ATOM 1398 N N . TYR A 1 175 ? -5.909 10.602 22.065 1.00 92.12 175 TYR A N 1
ATOM 1399 C CA . TYR A 1 175 ? -6.361 10.008 20.807 1.00 92.12 175 TYR A CA 1
ATOM 1400 C C . TYR A 1 175 ? -7.829 10.327 20.536 1.00 92.12 175 TYR A C 1
ATOM 1402 O O . TYR A 1 175 ? -8.142 10.873 19.480 1.00 92.12 175 TYR A O 1
ATOM 1410 N N . TYR A 1 176 ? -8.718 10.026 21.487 1.00 90.50 176 TYR A N 1
ATOM 1411 C CA . TYR A 1 176 ? -10.142 10.305 21.319 1.00 90.50 176 TYR A CA 1
ATOM 1412 C C . TYR A 1 176 ? -10.427 11.806 21.263 1.00 90.50 176 TYR A C 1
ATOM 1414 O O . TYR A 1 176 ? -11.220 12.219 20.432 1.00 90.50 176 TYR A O 1
ATOM 1422 N N . ASP A 1 177 ? -9.731 12.628 22.043 1.00 88.56 177 ASP A N 1
ATOM 1423 C CA . ASP A 1 177 ? -9.945 14.078 22.055 1.00 88.56 177 ASP A CA 1
ATOM 1424 C C . ASP A 1 177 ? -9.526 14.733 20.720 1.00 88.56 177 ASP A C 1
ATOM 1426 O O . ASP A 1 177 ? -10.178 15.662 20.246 1.00 88.56 177 ASP A O 1
ATOM 1430 N N . VAL A 1 178 ? -8.467 14.222 20.076 1.00 88.94 178 VAL A N 1
ATOM 1431 C CA . VAL A 1 178 ? -7.974 14.717 18.778 1.00 88.94 178 VAL A CA 1
ATOM 1432 C C . VAL A 1 178 ? -8.748 14.128 17.593 1.00 88.94 178 VAL A C 1
ATOM 1434 O O . VAL A 1 178 ? -9.024 14.844 16.632 1.00 88.94 178 VAL A O 1
ATOM 1437 N N . LYS A 1 179 ? -9.059 12.825 17.610 1.00 89.62 179 LYS A N 1
ATOM 1438 C CA . LYS A 1 179 ? -9.693 12.121 16.476 1.00 89.62 179 LYS A CA 1
ATOM 1439 C C . LYS A 1 179 ? -11.220 12.156 16.509 1.00 89.62 179 LYS A C 1
ATOM 1441 O O . LYS A 1 179 ? -11.840 12.083 15.452 1.00 89.62 179 LYS A O 1
ATOM 1446 N N . PHE A 1 180 ? -11.805 12.300 17.694 1.00 90.31 180 PHE A N 1
ATOM 1447 C CA . PHE A 1 180 ? -13.246 12.321 17.938 1.00 90.31 180 PHE A CA 1
ATOM 1448 C C . PHE A 1 180 ? -13.606 13.489 18.874 1.00 90.31 180 PHE A C 1
ATOM 1450 O O . PHE A 1 180 ? -14.018 13.272 20.019 1.00 90.31 180 PHE A O 1
ATOM 1457 N N . PRO A 1 181 ? -13.425 14.744 18.425 1.00 85.81 181 PRO A N 1
ATOM 1458 C CA . PRO A 1 181 ? -13.681 15.907 19.266 1.00 85.81 181 PRO A CA 1
ATOM 1459 C C . PRO A 1 181 ? -15.140 15.916 19.744 1.00 85.81 181 PRO A C 1
ATOM 1461 O O . PRO A 1 181 ? -16.065 15.833 18.938 1.00 85.81 181 PRO A O 1
ATOM 1464 N N . GLY A 1 182 ? -15.340 16.015 21.061 1.00 83.50 182 GLY A N 1
ATOM 1465 C CA . GLY A 1 182 ? -16.669 16.033 21.683 1.00 83.50 182 GLY A CA 1
ATOM 1466 C C . GLY A 1 182 ? -17.306 14.659 21.927 1.00 83.50 182 GLY A C 1
ATOM 1467 O O . GLY A 1 182 ? -18.463 14.611 22.330 1.00 83.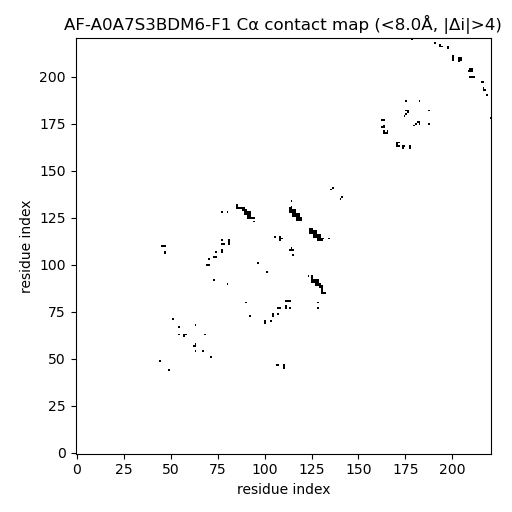50 182 GLY A O 1
ATOM 1468 N N . LEU A 1 183 ? -16.580 13.555 21.710 1.00 89.00 183 LEU A N 1
ATOM 1469 C CA . LEU A 1 183 ? -17.088 12.205 21.964 1.00 89.00 183 LEU A CA 1
ATOM 1470 C C . LEU A 1 183 ? -16.980 11.826 23.450 1.00 89.00 183 LEU A C 1
ATOM 1472 O O . LEU A 1 183 ? -15.886 11.771 24.026 1.00 89.00 183 LEU A O 1
ATOM 1476 N N . ASP A 1 184 ? -18.122 11.517 24.052 1.00 89.00 184 ASP A N 1
ATOM 1477 C CA . ASP A 1 184 ? -18.253 11.069 25.434 1.00 89.00 184 ASP A CA 1
ATOM 1478 C C . ASP A 1 184 ? -17.947 9.566 25.600 1.00 89.00 184 ASP A C 1
ATOM 1480 O O . ASP A 1 184 ? -17.547 8.863 24.667 1.00 89.00 184 ASP A O 1
ATOM 1484 N N . ALA A 1 185 ? -18.067 9.055 26.828 1.00 86.94 185 ALA A N 1
ATOM 1485 C CA . ALA A 1 185 ? -17.777 7.650 27.118 1.00 86.94 185 ALA A CA 1
ATOM 1486 C C . ALA A 1 185 ? -18.731 6.686 26.387 1.00 86.94 185 ALA A C 1
ATOM 1488 O O . ALA A 1 185 ? -18.297 5.609 25.972 1.00 86.94 185 ALA A O 1
ATOM 1489 N N . GLU A 1 186 ? -19.992 7.080 26.202 1.00 90.25 186 GLU A N 1
ATOM 1490 C CA . GLU A 1 186 ? -21.008 6.299 25.490 1.00 90.25 186 GLU A CA 1
ATOM 1491 C C . GLU A 1 186 ? -20.718 6.263 23.989 1.00 90.25 186 GLU A C 1
ATOM 1493 O O . GLU A 1 186 ? -20.684 5.185 23.397 1.00 90.25 186 GLU A O 1
ATOM 1498 N N . GLY A 1 187 ? -20.367 7.401 23.389 1.00 90.00 187 GLY A N 1
ATOM 1499 C CA . GLY A 1 187 ? -19.933 7.474 22.001 1.00 90.00 187 GLY A CA 1
ATOM 1500 C C . GLY A 1 187 ? -18.682 6.636 21.731 1.00 90.00 187 GLY A C 1
ATOM 1501 O O . GLY A 1 187 ? -18.599 5.963 20.708 1.00 90.00 187 GLY A O 1
ATOM 1502 N N . ARG A 1 188 ? -17.721 6.585 22.667 1.00 90.44 188 ARG A N 1
ATOM 1503 C CA . ARG A 1 188 ? -16.547 5.692 22.548 1.00 90.44 188 ARG A CA 1
ATOM 1504 C C . ARG A 1 188 ? -16.943 4.214 22.542 1.00 90.44 188 ARG A C 1
ATOM 1506 O O . ARG A 1 188 ? -16.303 3.416 21.856 1.00 90.44 188 ARG A O 1
ATOM 1513 N N . ALA A 1 189 ? -17.968 3.843 23.308 1.00 92.31 189 ALA A N 1
ATOM 1514 C CA . ALA A 1 189 ? -18.505 2.488 23.297 1.00 92.31 189 ALA A CA 1
ATOM 1515 C C . ALA A 1 189 ? -19.254 2.188 21.988 1.00 92.31 189 ALA A C 1
ATOM 1517 O O . ALA A 1 189 ? -19.090 1.093 21.450 1.00 92.31 189 ALA A O 1
ATOM 1518 N N . ASP A 1 190 ? -19.994 3.156 21.438 1.00 94.75 190 ASP A N 1
ATOM 1519 C CA . ASP A 1 190 ? -20.667 3.005 20.142 1.00 94.75 190 ASP A CA 1
ATOM 1520 C C . ASP A 1 190 ? -19.662 2.823 18.997 1.00 94.75 190 ASP A C 1
ATOM 1522 O O . ASP A 1 190 ? -19.798 1.889 18.211 1.00 94.75 190 ASP A O 1
ATOM 1526 N N . VAL A 1 191 ? -18.571 3.601 18.963 1.00 94.75 191 VAL A N 1
ATOM 1527 C CA . VAL A 1 191 ? -17.473 3.403 17.993 1.00 94.75 191 VAL A CA 1
ATOM 1528 C C . VAL A 1 191 ? -16.950 1.964 18.046 1.00 94.75 191 VAL A C 1
ATOM 1530 O O . VAL A 1 191 ? -16.812 1.311 17.010 1.00 94.75 191 VAL A O 1
ATOM 1533 N N . ALA A 1 192 ? -16.702 1.436 19.249 1.00 94.12 192 ALA A N 1
ATOM 1534 C CA . ALA A 1 192 ? -16.230 0.065 19.423 1.00 94.12 192 ALA A CA 1
ATOM 1535 C C . ALA A 1 192 ? -17.264 -0.976 18.956 1.00 94.12 192 ALA A C 1
ATOM 1537 O O . ALA A 1 192 ? -16.895 -1.977 18.335 1.00 94.12 192 ALA A O 1
ATOM 1538 N N . LEU A 1 193 ? -18.551 -0.735 19.216 1.00 96.19 193 LEU A N 1
ATOM 1539 C CA . LEU A 1 193 ? -19.641 -1.602 18.775 1.00 96.19 193 LEU A CA 1
ATOM 1540 C C . LEU A 1 193 ? -19.761 -1.616 17.247 1.00 96.19 193 LEU A C 1
ATOM 1542 O O . LEU A 1 193 ? -19.786 -2.690 16.648 1.00 96.19 193 LEU A O 1
ATOM 1546 N N . LYS A 1 194 ? -19.763 -0.442 16.607 1.00 96.19 194 LYS A N 1
ATOM 1547 C CA . LYS A 1 194 ? -19.802 -0.301 15.143 1.00 96.19 194 LYS A CA 1
ATOM 1548 C C . LYS A 1 194 ? -18.585 -0.922 14.471 1.00 96.19 194 LYS A C 1
ATOM 1550 O O . LYS A 1 194 ? -18.706 -1.493 13.389 1.00 96.19 194 LYS A O 1
ATOM 1555 N N . TYR A 1 195 ? -17.425 -0.860 15.120 1.00 96.69 195 TYR A N 1
ATOM 1556 C CA . TYR A 1 195 ? -16.220 -1.514 14.627 1.00 96.69 195 TYR A CA 1
ATOM 1557 C C . TYR A 1 195 ? -16.365 -3.042 14.658 1.00 96.69 195 TYR A C 1
ATOM 1559 O O . TYR A 1 195 ? -16.066 -3.712 13.671 1.00 96.69 195 TYR A O 1
ATOM 1567 N N . ALA A 1 196 ? -16.891 -3.602 15.754 1.00 96.75 196 ALA A N 1
ATOM 1568 C CA . ALA A 1 196 ? -17.180 -5.033 15.849 1.00 96.75 196 ALA A CA 1
ATOM 1569 C C . ALA A 1 196 ? -18.249 -5.482 14.835 1.00 96.75 196 ALA A C 1
ATOM 1571 O O . ALA A 1 196 ? -18.086 -6.521 14.197 1.00 96.75 196 ALA A O 1
ATOM 1572 N N . GLU A 1 197 ? -19.301 -4.682 14.636 1.00 95.12 197 GLU A N 1
ATOM 1573 C CA . GLU A 1 197 ? -20.317 -4.903 13.599 1.00 95.12 197 GLU A CA 1
ATOM 1574 C C . GLU A 1 197 ? -19.675 -4.954 12.204 1.00 95.12 197 GLU A C 1
ATOM 1576 O O . GLU A 1 197 ? -19.959 -5.862 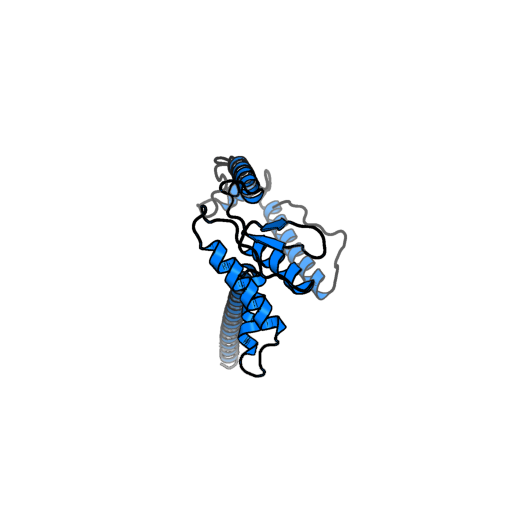11.424 1.00 95.12 197 GLU A O 1
ATOM 1581 N N . GLY A 1 198 ? -18.733 -4.049 11.925 1.00 95.75 198 GLY A N 1
ATOM 1582 C CA . GLY A 1 198 ? -17.984 -4.028 10.673 1.00 95.75 198 GLY A CA 1
ATOM 1583 C C . GLY A 1 198 ? -17.073 -5.227 10.465 1.00 95.75 198 GLY A C 1
ATOM 1584 O O . GLY A 1 198 ? -17.017 -5.759 9.359 1.00 95.75 198 GLY A O 1
ATOM 1585 N N . LEU A 1 199 ? -16.407 -5.712 11.515 1.00 96.06 199 LEU A N 1
ATOM 1586 C CA . LEU A 1 199 ? -15.622 -6.946 11.435 1.00 96.06 199 LEU A CA 1
ATOM 1587 C C . LEU A 1 199 ? -16.503 -8.145 11.073 1.00 96.06 199 LEU A C 1
ATOM 1589 O O . LEU A 1 199 ? -16.137 -8.931 10.200 1.00 96.06 199 LEU A O 1
ATOM 1593 N N . CYS A 1 200 ? -17.675 -8.262 11.703 1.00 93.81 200 CYS A N 1
ATOM 1594 C CA . CYS A 1 200 ? -18.650 -9.296 11.366 1.00 93.81 200 CYS A CA 1
ATOM 1595 C C . CYS A 1 200 ? -19.160 -9.137 9.930 1.00 93.81 200 CYS A C 1
ATOM 1597 O O . CYS A 1 200 ? -19.219 -10.123 9.201 1.00 93.81 200 CYS A O 1
ATOM 1599 N N . TRP A 1 201 ? -19.463 -7.909 9.497 1.00 94.50 201 TRP A N 1
ATOM 1600 C CA . TRP A 1 201 ? -19.904 -7.628 8.131 1.00 94.50 201 TRP A CA 1
ATOM 1601 C C . TRP A 1 201 ? -18.845 -8.026 7.095 1.00 94.50 201 TRP A C 1
ATOM 1603 O O . TRP A 1 201 ? -19.171 -8.714 6.129 1.00 94.50 201 TRP A O 1
ATOM 1613 N N . VAL A 1 202 ? -17.571 -7.673 7.316 1.00 94.81 202 VAL A N 1
ATOM 1614 C CA . VAL A 1 202 ? -16.457 -8.070 6.438 1.00 94.81 202 VAL A CA 1
ATOM 1615 C C . VAL A 1 202 ? -16.292 -9.586 6.438 1.00 94.81 202 VAL A C 1
ATOM 1617 O O . VAL A 1 202 ? -16.119 -10.179 5.378 1.00 94.81 202 VAL A O 1
ATOM 1620 N N . MET A 1 203 ? -16.373 -10.235 7.601 1.00 92.00 203 MET A N 1
ATOM 1621 C CA . MET A 1 203 ? -16.278 -11.691 7.681 1.00 92.00 203 MET A CA 1
ATOM 1622 C C . MET A 1 203 ? -17.395 -12.362 6.871 1.00 92.00 203 MET A C 1
ATOM 1624 O O . MET A 1 203 ? -17.101 -13.181 6.003 1.00 92.00 203 MET A O 1
ATOM 1628 N N . SER A 1 204 ? -18.655 -11.978 7.088 1.00 90.19 204 SER A N 1
ATOM 1629 C CA . SER A 1 204 ? -19.794 -12.490 6.316 1.00 90.19 204 SER A CA 1
ATOM 1630 C C . SER A 1 204 ? -19.659 -12.193 4.824 1.00 90.19 204 SER A C 1
ATOM 1632 O O . SER A 1 204 ? -19.956 -13.068 4.019 1.00 90.19 204 SER A O 1
ATOM 1634 N N . TYR A 1 205 ? -19.119 -11.030 4.442 1.00 91.69 205 TYR A N 1
ATOM 1635 C CA . TYR A 1 205 ? -18.855 -10.698 3.040 1.00 91.69 205 TYR A CA 1
ATOM 1636 C C . TYR A 1 205 ? -17.977 -11.744 2.340 1.00 91.69 205 TYR A C 1
ATOM 1638 O O . TYR A 1 205 ? -18.257 -12.111 1.199 1.00 91.69 205 TYR A O 1
ATOM 1646 N N . TYR A 1 206 ? -16.951 -12.259 3.024 1.00 93.19 206 TYR A N 1
ATOM 1647 C CA . TYR A 1 206 ? -16.055 -13.269 2.456 1.00 93.19 206 TYR A CA 1
ATOM 1648 C C . TYR A 1 206 ? -16.645 -14.686 2.423 1.00 93.19 206 TYR A C 1
ATOM 1650 O O . TYR A 1 206 ? -16.304 -15.438 1.511 1.00 93.19 206 TYR A O 1
ATOM 1658 N N . TYR A 1 207 ? -17.483 -15.068 3.391 1.00 89.88 207 TYR A N 1
ATOM 1659 C CA . TYR A 1 207 ? -17.993 -16.445 3.499 1.00 89.88 207 TYR A CA 1
ATOM 1660 C C . TYR A 1 207 ? -19.389 -16.641 2.892 1.00 89.88 207 TYR A C 1
ATOM 1662 O O . TYR A 1 207 ? -19.610 -17.632 2.201 1.00 89.88 207 TYR A O 1
ATOM 1670 N N . ASP A 1 208 ? -20.301 -15.692 3.107 1.00 89.81 208 ASP A N 1
ATOM 1671 C CA . ASP A 1 208 ? -21.724 -15.791 2.750 1.00 89.81 208 ASP A CA 1
ATOM 1672 C C . ASP A 1 208 ? -22.149 -14.746 1.695 1.00 89.81 208 ASP A C 1
ATOM 1674 O O . ASP A 1 208 ? -23.285 -14.754 1.217 1.00 89.81 208 ASP A O 1
ATOM 1678 N N . GLY A 1 209 ? -21.241 -13.841 1.309 1.00 83.75 209 GLY A N 1
ATOM 1679 C CA . GLY A 1 209 ? -21.516 -12.719 0.411 1.00 83.75 209 GLY A CA 1
ATOM 1680 C C . GLY A 1 209 ? -22.042 -11.475 1.139 1.00 83.75 209 GLY A C 1
ATOM 1681 O O . GLY A 1 209 ? -22.011 -11.370 2.364 1.00 83.75 209 GLY A O 1
ATOM 1682 N N . CYS A 1 210 ? -22.489 -10.466 0.384 1.00 88.94 210 CYS A N 1
ATOM 1683 C CA . CYS A 1 210 ? -22.840 -9.160 0.953 1.00 88.94 210 CYS A CA 1
ATOM 1684 C C . CYS A 1 210 ? -24.050 -9.228 1.903 1.00 88.94 210 CYS A C 1
ATOM 1686 O O . CYS A 1 210 ? -25.191 -9.339 1.457 1.00 88.94 210 CYS A O 1
ATOM 1688 N N . ALA A 1 211 ? -23.793 -9.087 3.210 1.00 84.75 211 ALA A N 1
ATOM 1689 C CA . ALA A 1 211 ? -24.821 -9.103 4.253 1.00 84.75 211 ALA A CA 1
ATOM 1690 C C . ALA A 1 211 ? -25.734 -7.861 4.220 1.00 84.75 211 ALA A C 1
ATOM 1692 O O . ALA A 1 211 ? -26.918 -7.941 4.539 1.00 84.75 211 ALA A O 1
ATOM 1693 N N . SER A 1 212 ? -25.195 -6.698 3.837 1.00 87.69 212 SER A N 1
ATOM 1694 C CA . SER A 1 212 ? -25.967 -5.463 3.660 1.00 87.69 212 SER A CA 1
ATOM 1695 C C . SER A 1 212 ? -25.206 -4.459 2.803 1.00 87.69 212 SER A C 1
ATOM 1697 O O . SER A 1 212 ? -24.159 -3.967 3.211 1.00 87.69 212 SER A O 1
ATOM 1699 N N . TRP A 1 213 ? -25.773 -4.089 1.654 1.00 91.38 213 TRP A N 1
ATOM 1700 C CA . TRP A 1 213 ? -25.218 -3.068 0.753 1.00 91.38 213 TRP A CA 1
ATOM 1701 C C . TRP A 1 213 ? -25.327 -1.636 1.288 1.00 91.38 213 TRP A C 1
ATOM 1703 O O . TRP A 1 213 ? -24.691 -0.732 0.758 1.00 91.38 213 TRP A O 1
ATOM 1713 N N . LYS A 1 214 ? -26.169 -1.414 2.304 1.00 93.44 214 LYS A N 1
ATOM 1714 C CA . LYS A 1 214 ? -26.392 -0.092 2.911 1.00 93.44 214 LYS A CA 1
ATOM 1715 C C . LYS A 1 214 ? -25.526 0.146 4.143 1.00 93.44 214 LYS A C 1
ATOM 1717 O O . LYS A 1 214 ? -25.483 1.269 4.636 1.00 93.44 214 LYS A O 1
ATOM 1722 N N . TRP A 1 215 ? -24.917 -0.906 4.684 1.00 93.25 215 TRP A N 1
ATOM 1723 C CA . TRP A 1 215 ? -24.110 -0.794 5.887 1.00 93.25 215 TRP A CA 1
ATOM 1724 C C . TRP A 1 215 ? -22.801 -0.062 5.575 1.00 93.25 215 TRP A C 1
ATOM 1726 O O . TRP A 1 215 ? -22.146 -0.341 4.573 1.00 93.25 215 TRP A O 1
ATOM 1736 N N . TYR A 1 216 ? -22.432 0.877 6.442 1.00 93.81 216 TYR A N 1
ATOM 1737 C CA . TYR A 1 216 ? -21.157 1.581 6.403 1.00 93.81 216 TYR A CA 1
ATOM 1738 C C . TYR A 1 216 ? -20.714 1.897 7.830 1.00 93.81 216 TYR A C 1
ATOM 1740 O O . TYR A 1 216 ? -21.542 2.056 8.731 1.00 93.81 216 TYR A O 1
ATOM 1748 N N . PHE A 1 217 ? -19.405 2.007 8.036 1.00 95.56 217 PHE A N 1
ATOM 1749 C CA . PHE A 1 217 ? -18.854 2.448 9.310 1.00 95.56 217 PHE A CA 1
ATOM 1750 C C . PHE A 1 217 ? -18.979 3.981 9.415 1.00 95.56 217 PHE A C 1
ATOM 1752 O O . PHE A 1 217 ? -18.427 4.682 8.565 1.00 95.56 217 PHE A O 1
ATOM 1759 N N . PRO A 1 218 ? -19.706 4.528 10.409 1.00 93.44 218 PRO A N 1
ATOM 1760 C CA . PRO A 1 218 ? -20.068 5.948 10.441 1.00 93.44 218 PRO A CA 1
ATOM 1761 C C . PRO A 1 218 ? -18.977 6.866 11.020 1.00 93.44 218 PRO A C 1
ATOM 1763 O O . PRO A 1 218 ? -19.248 8.029 11.314 1.00 93.44 218 PRO A O 1
ATOM 1766 N N . TYR A 1 219 ? -17.747 6.369 11.171 1.00 93.00 219 TYR A N 1
ATOM 1767 C CA . TYR A 1 219 ? -16.608 7.124 11.688 1.00 93.00 219 TYR A CA 1
ATOM 1768 C C . TYR A 1 219 ? -15.413 7.054 10.734 1.00 93.00 219 TYR A C 1
ATOM 1770 O O . TYR A 1 219 ? -15.303 6.152 9.909 1.00 93.00 219 TYR A O 1
ATOM 1778 N N . HIS A 1 220 ? -14.505 8.024 10.850 1.00 91.44 220 HIS A N 1
ATOM 1779 C CA . HIS A 1 220 ? -13.311 8.114 10.000 1.00 91.44 220 HIS A CA 1
ATOM 1780 C C . HIS A 1 220 ? -12.078 7.416 10.594 1.00 91.44 220 HIS A C 1
ATOM 1782 O O . HIS A 1 220 ? -11.107 7.190 9.873 1.00 91.44 220 HIS A O 1
ATOM 1788 N N . TYR A 1 221 ? -12.102 7.133 11.899 1.00 88.94 221 TYR A N 1
ATOM 1789 C CA . TYR A 1 221 ? -10.988 6.606 12.691 1.00 88.94 221 TYR A CA 1
ATOM 1790 C C . TYR A 1 221 ? -11.449 5.476 13.607 1.00 88.94 221 TYR A C 1
ATOM 1792 O O . TYR A 1 221 ? -12.681 5.328 13.775 1.00 88.94 221 TYR A O 1
#

Nearest PDB structures (foldseek):
  2lrr-assembly1_A  TM=7.672E-01  e=1.265E-02  Homo sapiens
  1msz-assembly1_A  TM=7.856E-01  e=3.905E-02  Homo sapiens
  3gku-assembly1_A  TM=6.220E-01  e=7.499E-02  [Clostridium] symbiosum ATCC 14940
  7zw0-assembly1_sh  TM=3.996E-01  e=9.407E-03  Saccharomyces cerevisiae W303

Solvent-accessible surface area (backbone atoms only — not comparable to full-atom values): 13094 Å² total; per-residue (Å²): 113,70,73,61,53,55,55,51,51,51,52,52,52,52,52,49,51,53,50,52,54,51,51,51,50,54,53,50,53,50,52,52,52,54,49,54,50,52,50,52,56,61,70,70,51,52,69,62,58,52,54,51,50,55,60,60,66,42,72,80,80,56,82,75,50,77,64,55,54,52,52,51,52,52,49,51,52,54,52,53,57,60,73,47,66,63,88,48,77,72,44,74,52,78,83,86,65,50,77,65,58,48,52,50,50,54,53,48,26,62,76,65,70,40,46,71,48,77,49,74,56,88,92,65,60,38,48,29,41,42,57,60,91,74,66,79,69,36,71,63,51,53,44,50,49,52,49,50,50,50,48,49,60,59,55,58,62,61,77,72,68,70,80,37,44,84,90,45,94,66,18,71,57,39,40,43,53,72,77,40,70,89,62,51,76,64,53,56,48,48,53,53,50,50,50,52,52,47,52,52,47,53,51,38,36,75,78,78,36,83,82,54,93,83,70,75,74,95,63,96,122